Protein AF-A0A7C8ZMT0-F1 (afdb_monomer)

Radius of gyration: 35.1 Å; Cα contacts (8 Å, |Δi|>4): 45; chains: 1; bounding box: 64×67×123 Å

Secondary structure (DSSP, 8-state):
-PPP-HHHHHHHHHHHHHHHT--HHHHHHHHHHHHHHHHHHHHHHHHHHHHTT--------------------------------S-SSTT--HHHHTS-PBPPHHHHHHHHHHHTTTS-HHHHHHHHHHHHHTT--SS-SS-BHHHHHHHHHHHHHHHHHHHHHHHHHHHHHHHHHHHHHTT-----PPP---------

Foldseek 3Di:
DDPDDPVVVVVVVVVVCVVVPDDPVNVVVVVVVVVVVVVVVVVVVVVVVVVVVDDDDDDDDDDDDDDDDDDDDDDDDDDDDDDDDPDPDPDDPPVCVPVFAADDPVVLVVLLCVLCVPPDPVLSVVLCVVCVVVVHDPDDPGRTPVVSVVSSVSSNVSSVVVVVVVVVVVVVVVVVVVVVVPPPPPDDDDDDDPPDDDDD

pLDDT: mean 74.16, std 24.0, range [26.67, 98.12]

Sequence (200 aa):
KEPYNAHQETERKRALSMVLSQTKQQERKDAEVLAEAKRIQESRMLAKGAEEQELPSASDAGTENVDRTALPSDAVSPSTVAPNAAADNATIPASLRMLRVYLRTYALEQMVQAASSSAGLRTIKRIEQTLQDLGVNLKPKVPTKAVCAEHLELRREILTLLNLQKQLQYKEAEGSSLREGSYADPPGTPKHSHHAADQD

Organism: Opuntia streptacantha (NCBI:txid393608)

InterPro domains:
  IPR008468 DNA methyltransferase 1-associated 1 [PF05499] (116-183)
  IPR027109 SWR1-complex protein 4/DNA methyltransferase 1-associated protein 1 [PTHR12855] (2-185)

Solvent-accessible surface area (backbone atoms only — not comparable to full-atom values): 13014 Å² total; per-residue (Å²): 132,85,76,89,53,69,66,61,53,51,51,54,49,50,53,48,50,57,60,72,69,60,45,80,67,53,55,53,51,54,51,49,52,52,50,46,53,49,51,52,50,52,52,52,50,52,54,51,59,56,53,77,74,63,83,89,80,92,80,87,87,79,90,80,90,85,90,82,91,82,87,87,87,82,90,82,86,85,82,87,82,86,81,90,82,90,79,92,70,89,83,67,58,75,72,62,71,70,55,85,46,71,55,56,71,68,60,52,52,53,49,53,48,61,74,41,64,92,51,54,73,71,54,52,54,48,47,52,47,51,35,50,76,72,71,41,67,95,61,66,93,65,42,26,56,65,56,48,50,54,53,51,49,53,54,49,50,47,52,49,50,56,52,47,52,53,50,50,53,52,49,52,54,55,50,51,54,55,58,64,67,74,66,71,71,75,81,76,78,81,79,82,78,80,81,82,77,84,88,133

Structure (mmCIF, N/CA/C/O backbone):
data_AF-A0A7C8ZMT0-F1
#
_entry.id   AF-A0A7C8ZMT0-F1
#
loop_
_atom_site.group_PDB
_atom_site.id
_atom_site.type_symbol
_atom_site.label_atom_id
_atom_site.label_alt_id
_atom_site.label_comp_id
_atom_site.label_asym_id
_atom_site.label_entity_id
_atom_site.label_seq_id
_atom_site.pdbx_PDB_ins_code
_atom_site.Cartn_x
_atom_site.Cartn_y
_atom_site.Cartn_z
_atom_site.occupancy
_atom_site.B_iso_or_equiv
_atom_site.auth_seq_id
_atom_site.auth_comp_id
_atom_site.auth_asym_id
_atom_site.auth_atom_id
_atom_site.pdbx_PDB_model_num
ATOM 1 N N . LYS A 1 1 ? 46.626 -5.067 -45.879 1.00 74.19 1 LYS A N 1
ATOM 2 C CA . LYS A 1 1 ? 45.312 -4.467 -45.544 1.00 74.19 1 LYS A CA 1
ATOM 3 C C . LYS A 1 1 ? 44.365 -5.638 -45.359 1.00 74.19 1 LYS A C 1
ATOM 5 O O . LYS A 1 1 ? 44.190 -6.377 -46.318 1.00 74.19 1 LYS A O 1
ATOM 10 N N . GLU A 1 2 ? 43.907 -5.899 -44.140 1.00 78.81 2 GLU A N 1
ATOM 11 C CA . GLU A 1 2 ? 42.996 -7.022 -43.899 1.00 78.81 2 GLU A CA 1
ATOM 12 C C . GLU A 1 2 ? 41.660 -6.755 -44.610 1.00 78.81 2 GLU A C 1
ATOM 14 O O . GLU A 1 2 ? 41.197 -5.607 -44.616 1.00 78.81 2 GLU A O 1
ATOM 19 N N . PRO A 1 3 ? 41.078 -7.762 -45.282 1.00 83.88 3 PRO A N 1
ATOM 20 C CA . PRO A 1 3 ? 39.786 -7.611 -45.931 1.00 83.88 3 PRO A CA 1
ATOM 21 C C . PRO A 1 3 ? 38.699 -7.362 -44.880 1.00 83.88 3 PRO A C 1
ATOM 23 O O . PRO A 1 3 ? 38.752 -7.888 -43.770 1.00 83.88 3 PRO A O 1
ATOM 26 N N . TYR A 1 4 ? 37.706 -6.550 -45.236 1.00 89.62 4 TYR A N 1
ATOM 27 C CA . TYR A 1 4 ? 36.584 -6.238 -44.355 1.00 89.62 4 TYR A CA 1
ATOM 28 C C . TYR A 1 4 ? 35.849 -7.516 -43.925 1.00 89.62 4 TYR A C 1
ATOM 30 O O . TYR A 1 4 ? 35.351 -8.265 -44.766 1.00 89.62 4 TYR A O 1
ATOM 38 N N . ASN A 1 5 ? 35.756 -7.744 -42.613 1.00 92.69 5 ASN A N 1
ATOM 39 C CA . ASN A 1 5 ? 35.047 -8.881 -42.039 1.00 92.69 5 ASN A CA 1
ATOM 40 C C . ASN A 1 5 ? 33.675 -8.442 -41.501 1.00 92.69 5 ASN A C 1
ATOM 42 O O . ASN A 1 5 ? 33.548 -7.940 -40.382 1.00 92.69 5 ASN A O 1
ATOM 46 N N . ALA A 1 6 ? 32.632 -8.654 -42.305 1.00 92.94 6 ALA A N 1
ATOM 47 C CA . ALA A 1 6 ? 31.257 -8.280 -41.968 1.00 92.94 6 ALA A CA 1
ATOM 48 C C . ALA A 1 6 ? 30.716 -8.993 -40.713 1.00 92.94 6 ALA A C 1
ATOM 50 O O . ALA A 1 6 ? 29.935 -8.412 -39.953 1.00 92.94 6 ALA A O 1
ATOM 51 N N . HIS A 1 7 ? 31.147 -10.236 -40.471 1.00 93.94 7 HIS A N 1
ATOM 52 C CA . HIS A 1 7 ? 30.741 -10.997 -39.291 1.00 93.94 7 HIS A CA 1
ATOM 53 C C . HIS A 1 7 ? 31.328 -10.374 -38.021 1.00 93.94 7 HIS A C 1
ATOM 55 O O . HIS A 1 7 ? 30.606 -10.109 -37.061 1.00 93.94 7 HIS A O 1
ATOM 61 N N . GLN A 1 8 ? 32.628 -10.068 -38.037 1.00 94.44 8 GLN A N 1
ATOM 62 C CA . GLN A 1 8 ? 33.298 -9.405 -36.919 1.00 94.44 8 GLN A CA 1
ATOM 63 C C . GLN A 1 8 ? 32.682 -8.034 -36.623 1.00 94.44 8 GLN A C 1
ATOM 65 O O . GLN A 1 8 ? 32.479 -7.691 -35.461 1.00 94.44 8 GLN A O 1
ATOM 70 N N . GLU A 1 9 ? 32.340 -7.264 -37.656 1.00 95.25 9 GLU A N 1
ATOM 71 C CA . GLU A 1 9 ? 31.729 -5.947 -37.476 1.00 95.25 9 GLU A CA 1
ATOM 72 C C . GLU A 1 9 ? 30.311 -6.034 -36.889 1.00 95.25 9 GLU A C 1
ATOM 74 O O . GLU A 1 9 ? 29.940 -5.217 -36.046 1.00 95.25 9 GLU A O 1
ATOM 79 N N . THR A 1 10 ? 29.534 -7.047 -37.277 1.00 94.75 10 THR A N 1
ATOM 80 C CA . THR A 1 10 ? 28.209 -7.314 -36.694 1.00 94.75 10 THR A CA 1
ATOM 81 C C . THR A 1 10 ? 28.317 -7.679 -35.215 1.00 94.75 10 THR A C 1
ATOM 83 O O . THR A 1 10 ? 27.624 -7.089 -34.385 1.00 94.75 10 THR A O 1
ATOM 86 N N . GLU A 1 11 ? 29.227 -8.587 -34.857 1.00 95.75 11 GLU A N 1
ATOM 87 C CA . GLU A 1 11 ? 29.435 -8.992 -33.462 1.00 95.75 11 GLU A CA 1
ATOM 88 C C . GLU A 1 11 ? 29.982 -7.848 -32.604 1.00 95.75 11 GLU A C 1
ATOM 90 O O . GLU A 1 11 ? 29.511 -7.625 -31.489 1.00 95.75 11 GLU A O 1
ATOM 95 N N . ARG A 1 12 ? 30.902 -7.042 -33.147 1.00 96.12 12 ARG A N 1
ATOM 96 C CA . ARG A 1 12 ? 31.407 -5.836 -32.481 1.00 96.12 12 ARG A CA 1
ATOM 97 C C . ARG A 1 12 ? 30.277 -4.851 -32.185 1.00 96.12 12 ARG A C 1
ATOM 99 O O . ARG A 1 12 ? 30.201 -4.328 -31.075 1.00 96.12 12 ARG A O 1
ATOM 106 N N . LYS A 1 13 ? 29.389 -4.603 -33.156 1.00 96.50 13 LYS A N 1
ATOM 107 C CA . LYS A 1 13 ? 28.218 -3.729 -32.972 1.00 96.50 13 LYS A CA 1
ATOM 108 C C . LYS A 1 13 ? 27.247 -4.293 -31.942 1.00 96.50 13 LYS A C 1
ATOM 110 O O . LYS A 1 13 ? 26.785 -3.542 -31.090 1.00 96.50 13 LYS A O 1
ATOM 115 N N . ARG A 1 14 ? 26.978 -5.601 -31.981 1.00 95.81 14 ARG A N 1
ATOM 116 C CA . ARG A 1 14 ? 26.129 -6.289 -31.000 1.00 95.81 14 ARG A CA 1
ATOM 117 C C . ARG A 1 14 ? 26.685 -6.135 -29.583 1.00 95.81 14 ARG A C 1
ATOM 119 O O . ARG A 1 14 ? 25.960 -5.711 -28.688 1.00 95.81 14 ARG A O 1
ATOM 126 N N . ALA A 1 15 ? 27.973 -6.418 -29.390 1.00 94.69 15 ALA A N 1
ATOM 127 C CA . ALA A 1 15 ? 28.642 -6.301 -28.097 1.00 94.69 15 ALA A CA 1
ATOM 128 C C . ALA A 1 15 ? 28.645 -4.854 -27.585 1.00 94.69 15 ALA A C 1
ATOM 130 O O . ALA A 1 15 ? 28.331 -4.603 -26.424 1.00 94.69 15 ALA A O 1
ATOM 131 N N . LEU A 1 16 ? 28.935 -3.892 -28.464 1.00 94.50 16 LEU A N 1
ATOM 132 C CA . LEU A 1 16 ? 28.911 -2.478 -28.108 1.00 94.50 16 LEU A CA 1
ATOM 133 C C . LEU A 1 16 ? 27.498 -2.016 -27.732 1.00 94.50 16 LEU A C 1
ATOM 135 O O . LEU A 1 16 ? 27.334 -1.322 -26.735 1.00 94.50 16 LEU A O 1
ATOM 139 N N . SER A 1 17 ? 26.478 -2.438 -28.483 1.00 92.00 17 SER A N 1
ATOM 140 C CA . SER A 1 17 ? 25.078 -2.157 -28.157 1.00 92.00 17 SER A CA 1
ATOM 141 C C . SER A 1 17 ? 24.701 -2.724 -26.792 1.00 92.00 17 SER A C 1
ATOM 143 O O . SER A 1 17 ? 24.042 -2.044 -26.012 1.00 92.00 17 SER A O 1
ATOM 145 N N . MET A 1 18 ? 25.142 -3.945 -26.480 1.00 91.75 18 MET A N 1
ATOM 146 C CA . MET A 1 18 ? 24.900 -4.564 -25.181 1.00 91.75 18 MET A CA 1
ATOM 147 C C . MET A 1 18 ? 25.494 -3.718 -24.051 1.00 91.75 18 MET A C 1
ATOM 149 O O . MET A 1 18 ? 24.771 -3.404 -23.115 1.00 91.75 18 MET A O 1
ATOM 153 N N . VAL A 1 19 ? 26.747 -3.268 -24.170 1.00 88.31 19 VAL A N 1
ATOM 154 C CA . VAL A 1 19 ? 27.405 -2.427 -23.150 1.00 88.31 19 VAL A CA 1
ATOM 155 C C . VAL A 1 19 ? 26.751 -1.049 -23.034 1.00 88.31 19 VAL A C 1
ATOM 157 O O . VAL A 1 19 ? 26.469 -0.591 -21.934 1.00 88.31 19 VAL A O 1
ATOM 160 N N . LEU A 1 20 ? 26.467 -0.383 -24.154 1.00 90.56 20 LEU A N 1
ATOM 161 C CA . LEU A 1 20 ? 25.906 0.974 -24.140 1.00 90.56 20 LEU A CA 1
ATOM 162 C C . LEU A 1 20 ? 24.437 1.023 -23.69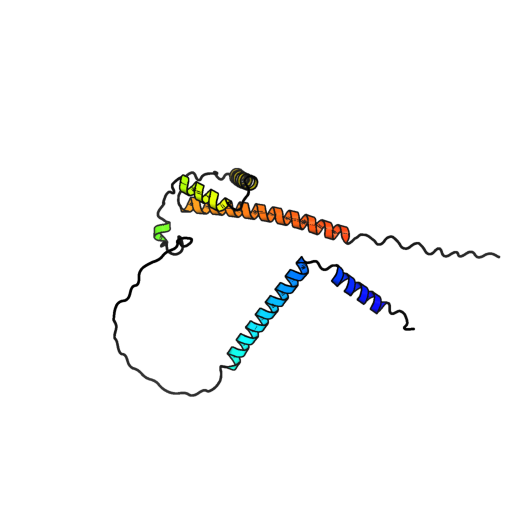8 1.00 90.56 20 LEU A C 1
ATOM 164 O O . LEU A 1 20 ? 23.978 2.064 -23.238 1.00 90.56 20 LEU A O 1
ATOM 168 N N . SER A 1 21 ? 23.701 -0.084 -23.829 1.00 88.81 21 SER A N 1
ATOM 169 C CA . SER A 1 21 ? 22.314 -0.200 -23.356 1.00 88.81 21 SER A CA 1
ATOM 170 C C . SER A 1 21 ? 22.193 -0.511 -21.859 1.00 88.81 21 SER A C 1
ATOM 172 O O . SER A 1 21 ? 21.085 -0.495 -21.317 1.00 88.81 21 SER A O 1
ATOM 174 N N . GLN A 1 22 ? 23.306 -0.790 -21.172 1.00 89.44 22 GLN A N 1
ATOM 175 C CA . GLN A 1 22 ? 23.289 -1.074 -19.740 1.00 89.44 22 GLN A CA 1
ATOM 176 C C . GLN A 1 22 ? 22.904 0.171 -18.936 1.00 89.44 22 GLN A C 1
ATOM 178 O O . GLN A 1 22 ? 23.368 1.285 -19.178 1.00 89.44 22 GLN A O 1
ATOM 183 N N . THR A 1 23 ? 22.042 -0.027 -17.938 1.00 88.00 23 THR A N 1
ATOM 1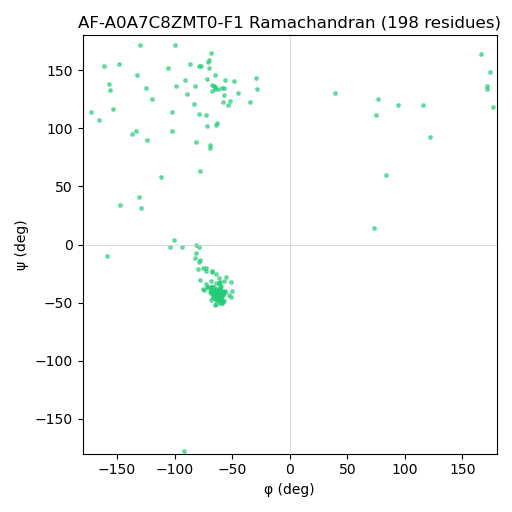84 C CA . THR A 1 23 ? 21.639 1.026 -17.001 1.00 88.00 23 THR A CA 1
ATOM 185 C C . THR A 1 23 ? 22.311 0.811 -15.650 1.00 88.00 23 THR A C 1
ATOM 187 O O . THR A 1 23 ? 22.523 -0.325 -15.228 1.00 88.00 23 THR A O 1
ATOM 190 N N . LYS A 1 24 ? 22.535 1.892 -14.891 1.00 87.38 24 LYS A N 1
ATOM 191 C CA . LYS A 1 24 ? 23.069 1.810 -13.515 1.00 87.38 24 LYS A CA 1
ATOM 192 C C . LYS A 1 24 ? 22.245 0.906 -12.592 1.00 87.38 24 LYS A C 1
ATOM 194 O O . LYS A 1 24 ? 22.758 0.387 -11.606 1.00 87.38 24 LYS A O 1
ATOM 199 N N . GLN A 1 25 ? 20.946 0.758 -12.855 1.00 86.31 25 GLN A N 1
ATOM 200 C CA . GLN A 1 25 ? 20.100 -0.150 -12.084 1.00 86.31 25 GLN A CA 1
ATOM 201 C C . GLN A 1 25 ? 20.348 -1.614 -12.467 1.00 86.31 25 GLN A C 1
ATOM 203 O O . GLN A 1 25 ? 20.336 -2.464 -11.580 1.00 86.31 25 GLN A O 1
ATOM 208 N N . GLN A 1 26 ? 20.572 -1.901 -13.751 1.00 89.75 26 GLN A N 1
ATOM 209 C CA . GLN A 1 26 ? 20.912 -3.240 -14.224 1.00 89.75 26 GLN A CA 1
ATOM 210 C C . GLN A 1 26 ? 22.251 -3.701 -13.639 1.00 89.75 26 GLN A C 1
ATOM 212 O O . GLN A 1 26 ? 22.305 -4.773 -13.053 1.00 89.75 26 GLN A O 1
ATOM 217 N N . GLU A 1 27 ? 23.274 -2.842 -13.657 1.00 89.31 27 GLU A N 1
ATOM 218 C CA . GLU A 1 27 ? 24.587 -3.139 -13.061 1.00 89.31 27 GLU A CA 1
ATOM 219 C C . GLU A 1 27 ? 24.489 -3.521 -11.576 1.00 89.31 27 GLU A C 1
ATOM 221 O O . GLU A 1 27 ? 25.151 -4.451 -11.121 1.00 89.31 27 GLU A O 1
ATOM 226 N N . ARG A 1 28 ? 23.630 -2.838 -10.805 1.00 92.75 28 ARG A N 1
ATOM 227 C CA . ARG A 1 28 ? 23.410 -3.163 -9.384 1.00 92.75 28 ARG A CA 1
ATOM 228 C C . ARG A 1 28 ? 22.766 -4.532 -9.195 1.00 92.75 28 ARG A C 1
ATOM 230 O O . ARG A 1 28 ? 23.160 -5.254 -8.286 1.00 92.75 28 ARG A O 1
ATOM 237 N N . LYS A 1 29 ? 21.786 -4.877 -10.034 1.00 92.88 29 LYS A N 1
ATOM 238 C CA . LYS A 1 29 ? 21.131 -6.191 -9.990 1.00 92.88 29 LYS A CA 1
ATOM 239 C C . LYS A 1 29 ? 22.107 -7.296 -10.375 1.00 92.88 29 LYS A C 1
ATOM 241 O O . LYS A 1 29 ? 22.181 -8.298 -9.678 1.00 92.88 29 LYS A O 1
ATOM 246 N N . ASP A 1 30 ? 22.883 -7.092 -11.435 1.00 92.38 30 ASP A N 1
ATOM 247 C CA . ASP A 1 30 ? 23.877 -8.065 -11.890 1.00 92.38 30 ASP A CA 1
ATOM 248 C C . ASP A 1 30 ? 24.957 -8.283 -10.816 1.00 92.38 30 ASP A C 1
ATOM 250 O O . ASP A 1 30 ? 25.345 -9.418 -10.543 1.00 92.38 30 ASP A O 1
ATOM 254 N N . ALA A 1 31 ? 25.380 -7.216 -10.127 1.00 93.19 31 ALA A N 1
ATOM 255 C CA . ALA A 1 31 ? 26.299 -7.306 -8.994 1.00 93.19 31 ALA A CA 1
ATOM 256 C C . ALA A 1 31 ? 25.707 -8.077 -7.800 1.00 93.19 31 ALA A C 1
ATOM 258 O O . ALA A 1 31 ? 26.411 -8.874 -7.179 1.00 93.19 31 ALA A O 1
ATOM 259 N N . GLU A 1 32 ? 24.425 -7.877 -7.485 1.00 94.25 32 GLU A N 1
ATOM 260 C CA . GLU A 1 32 ? 23.730 -8.624 -6.430 1.00 94.25 32 GLU A CA 1
ATOM 261 C C . GLU A 1 32 ? 23.612 -10.114 -6.778 1.00 94.25 32 GLU A C 1
ATOM 263 O O . GLU A 1 32 ? 23.904 -10.966 -5.941 1.00 94.25 32 GLU A O 1
ATOM 268 N N . VAL A 1 33 ? 23.275 -10.438 -8.030 1.00 96.38 33 VAL A N 1
ATOM 269 C CA . VAL A 1 33 ? 23.212 -11.821 -8.526 1.00 96.38 33 VAL A CA 1
ATOM 270 C C . VAL A 1 33 ? 24.580 -12.499 -8.446 1.00 96.38 33 VAL A C 1
ATOM 272 O O . VAL A 1 33 ? 24.673 -13.639 -7.993 1.00 96.38 33 VAL A O 1
ATOM 275 N N . LEU A 1 34 ? 25.653 -11.806 -8.837 1.00 95.12 34 LEU A N 1
ATOM 276 C CA . LEU A 1 34 ? 27.019 -12.324 -8.716 1.00 95.12 34 LEU A CA 1
ATOM 277 C C . LEU A 1 34 ? 27.425 -12.536 -7.252 1.00 95.12 34 LEU A C 1
ATOM 279 O O . LEU A 1 34 ? 28.035 -13.556 -6.926 1.00 95.12 34 LEU A O 1
ATOM 283 N N . ALA A 1 35 ? 27.069 -11.608 -6.361 1.00 95.38 35 ALA A N 1
ATOM 284 C CA . ALA A 1 35 ? 27.319 -11.752 -4.931 1.00 95.38 35 ALA A CA 1
ATOM 285 C C . ALA A 1 35 ? 26.553 -12.947 -4.342 1.00 95.38 35 ALA A C 1
ATOM 287 O O . ALA A 1 35 ? 27.121 -13.716 -3.568 1.00 95.38 35 ALA A O 1
ATOM 288 N N . GLU A 1 36 ? 25.299 -13.152 -4.745 1.00 94.38 36 GLU A N 1
ATOM 289 C CA . GLU A 1 36 ? 24.495 -14.293 -4.310 1.00 94.38 36 GLU A CA 1
ATOM 290 C C . GLU A 1 36 ? 25.044 -15.617 -4.840 1.00 94.38 36 GLU A C 1
ATOM 292 O O . GLU A 1 36 ? 25.196 -16.572 -4.080 1.00 94.38 36 GLU A O 1
ATOM 297 N N . ALA A 1 37 ? 25.435 -15.670 -6.114 1.00 95.25 37 ALA A N 1
ATOM 298 C CA . ALA A 1 37 ? 26.089 -16.841 -6.687 1.00 95.25 37 ALA A CA 1
ATOM 299 C C . ALA A 1 37 ? 27.371 -17.197 -5.918 1.00 95.25 37 ALA A C 1
ATOM 301 O O . ALA A 1 37 ? 27.605 -18.372 -5.624 1.00 95.25 37 ALA A O 1
ATOM 302 N N . LYS A 1 38 ? 28.157 -16.188 -5.516 1.00 94.50 38 LYS A N 1
ATOM 303 C CA . LYS A 1 38 ? 29.332 -16.378 -4.660 1.00 94.50 38 LYS A CA 1
ATOM 304 C C . LYS A 1 38 ? 28.950 -16.940 -3.289 1.00 94.50 38 LYS A C 1
ATOM 306 O O . LYS A 1 38 ? 29.554 -17.920 -2.866 1.00 94.50 38 LYS A O 1
ATOM 311 N N . ARG A 1 39 ? 27.923 -16.391 -2.627 1.00 94.69 39 ARG A N 1
ATOM 312 C CA . ARG A 1 39 ? 27.423 -16.910 -1.337 1.00 94.69 39 ARG A CA 1
ATOM 313 C C . ARG A 1 39 ? 26.975 -18.367 -1.438 1.00 94.69 39 ARG A C 1
ATOM 315 O O . ARG A 1 39 ? 27.313 -19.176 -0.574 1.00 94.69 39 ARG A O 1
ATOM 322 N N . ILE A 1 40 ? 26.248 -18.720 -2.498 1.00 93.81 40 ILE A N 1
ATOM 323 C CA . ILE A 1 40 ? 25.816 -20.098 -2.762 1.00 93.81 40 ILE A CA 1
ATOM 324 C C . ILE A 1 40 ? 27.029 -21.002 -2.983 1.00 93.81 40 ILE A C 1
ATOM 326 O O . ILE A 1 40 ? 27.078 -22.101 -2.434 1.00 93.81 40 ILE A O 1
ATOM 330 N N . GLN A 1 41 ? 28.014 -20.562 -3.768 1.00 91.94 41 GLN A N 1
ATOM 331 C CA . GLN A 1 41 ? 29.230 -21.334 -4.005 1.00 91.94 41 GLN A CA 1
ATOM 332 C C . GLN A 1 41 ? 30.026 -21.547 -2.711 1.00 91.94 41 GLN A C 1
ATOM 334 O O . GLN A 1 41 ? 30.416 -22.677 -2.435 1.00 91.94 41 GLN A O 1
ATOM 339 N N . GLU A 1 42 ? 30.213 -20.510 -1.894 1.00 89.94 42 GLU A N 1
ATOM 340 C CA . GLU A 1 42 ? 30.875 -20.602 -0.585 1.00 89.94 42 GLU A CA 1
ATOM 341 C C . GLU A 1 42 ? 30.125 -21.551 0.357 1.00 89.94 42 GLU A C 1
ATOM 343 O O . GLU A 1 42 ? 30.737 -22.431 0.957 1.00 89.94 42 GLU A O 1
ATOM 348 N N . SER A 1 43 ? 28.794 -21.459 0.414 1.00 87.44 43 SER A N 1
ATOM 349 C CA . SER A 1 43 ? 27.958 -22.361 1.219 1.00 87.44 43 SER A CA 1
ATOM 350 C C . SER A 1 43 ? 28.067 -23.812 0.751 1.00 87.44 43 SER A C 1
ATOM 352 O O . SER A 1 43 ? 28.149 -24.726 1.564 1.00 87.44 43 SER A O 1
ATOM 354 N N . ARG A 1 44 ? 28.111 -24.042 -0.567 1.00 87.38 44 ARG A N 1
ATOM 355 C CA . ARG A 1 44 ? 28.307 -25.380 -1.146 1.00 87.38 44 ARG A CA 1
ATOM 356 C C . ARG A 1 44 ? 29.708 -25.926 -0.879 1.00 87.38 44 ARG A C 1
ATOM 358 O O . ARG A 1 44 ? 29.839 -27.124 -0.664 1.00 87.38 44 ARG A O 1
ATOM 365 N N . MET A 1 45 ? 30.735 -25.077 -0.891 1.00 79.44 45 MET A N 1
ATOM 366 C CA . MET A 1 45 ? 32.103 -25.463 -0.535 1.00 79.44 45 MET A CA 1
ATOM 367 C C . MET A 1 45 ? 32.225 -25.788 0.957 1.00 79.44 45 MET A C 1
ATOM 369 O O . MET A 1 45 ? 32.873 -26.766 1.298 1.00 79.44 45 MET A O 1
ATOM 373 N N . LEU A 1 46 ? 31.562 -25.030 1.834 1.00 79.06 46 LEU A N 1
ATOM 374 C CA . LEU A 1 46 ? 31.477 -25.322 3.270 1.00 79.06 46 LEU A CA 1
ATOM 375 C C . LEU A 1 46 ? 30.709 -26.621 3.548 1.00 79.06 46 LEU A C 1
ATOM 377 O O . LEU A 1 46 ? 31.155 -27.423 4.357 1.00 79.06 46 LEU A O 1
ATOM 381 N N . ALA A 1 47 ? 29.600 -26.867 2.845 1.00 72.88 47 ALA A N 1
ATOM 382 C CA . ALA A 1 47 ? 28.837 -28.110 2.971 1.00 72.88 47 ALA A CA 1
ATOM 383 C C . ALA A 1 47 ? 29.619 -29.332 2.454 1.00 72.88 47 ALA A C 1
ATOM 385 O O . ALA A 1 47 ? 29.603 -30.378 3.090 1.00 72.88 47 ALA A O 1
ATOM 386 N N . LYS A 1 48 ? 30.357 -29.196 1.343 1.00 66.31 48 LYS A N 1
ATOM 387 C CA . LYS A 1 48 ? 31.245 -30.260 0.842 1.00 66.31 48 LYS A CA 1
ATOM 388 C C . LYS A 1 48 ? 32.483 -30.467 1.717 1.00 66.31 48 LYS A C 1
ATOM 390 O O . LYS A 1 48 ? 32.892 -31.601 1.910 1.00 66.31 48 LYS A O 1
ATOM 395 N N . GLY A 1 49 ? 33.044 -29.395 2.277 1.00 57.06 49 GLY A N 1
ATOM 396 C CA . GLY A 1 49 ? 34.136 -29.475 3.250 1.00 57.06 49 GLY A CA 1
ATOM 397 C C . GLY A 1 49 ? 33.708 -30.095 4.584 1.00 57.06 49 GLY A C 1
ATOM 398 O O . GLY A 1 49 ? 34.545 -30.656 5.280 1.00 57.06 49 GLY A O 1
ATOM 399 N N . ALA A 1 50 ? 32.415 -30.040 4.921 1.00 54.88 50 ALA A N 1
ATOM 400 C CA . ALA A 1 50 ? 31.843 -30.758 6.056 1.00 54.88 50 ALA A CA 1
ATOM 401 C C . ALA A 1 50 ? 31.613 -32.256 5.761 1.00 54.88 50 ALA A C 1
ATOM 403 O O . ALA A 1 50 ? 31.743 -33.063 6.674 1.00 54.88 50 ALA A O 1
ATOM 404 N N . GLU A 1 51 ? 31.342 -32.649 4.508 1.00 50.09 51 GLU A N 1
ATOM 405 C CA . GLU A 1 51 ? 31.232 -34.069 4.116 1.00 50.09 51 GLU A CA 1
ATOM 406 C C . GLU A 1 51 ? 32.587 -34.771 3.900 1.00 50.09 51 GLU A C 1
ATOM 408 O O . GLU A 1 51 ? 32.659 -35.987 4.028 1.00 50.09 51 GLU A O 1
ATOM 413 N N . GLU A 1 52 ? 33.688 -34.053 3.643 1.00 43.62 52 GLU A N 1
ATOM 414 C CA . GLU A 1 52 ? 35.035 -34.664 3.613 1.00 43.62 52 GLU A CA 1
ATOM 415 C C . GLU A 1 52 ? 35.637 -34.913 5.014 1.00 43.62 52 GLU A C 1
ATOM 417 O O . GLU A 1 52 ? 36.723 -35.486 5.116 1.00 43.62 52 GLU A O 1
ATOM 422 N N . GLN A 1 53 ? 34.940 -34.540 6.100 1.00 44.16 53 GLN A N 1
ATOM 423 C CA . GLN A 1 53 ? 35.377 -34.796 7.482 1.00 44.16 53 GLN A CA 1
ATOM 424 C C . GLN A 1 53 ? 34.630 -35.956 8.187 1.00 44.16 53 GLN A C 1
ATOM 426 O O . GLN A 1 53 ? 35.008 -36.337 9.294 1.00 44.16 53 GLN A O 1
ATOM 431 N N . GLU A 1 54 ? 33.644 -36.593 7.547 1.00 39.62 54 GLU A N 1
ATOM 432 C CA . GLU A 1 54 ? 32.957 -37.801 8.046 1.00 39.62 54 GLU A CA 1
ATOM 433 C C . GLU A 1 54 ? 32.773 -38.787 6.880 1.00 39.62 54 GLU A C 1
ATOM 435 O O . GLU A 1 54 ? 31.863 -38.642 6.076 1.00 39.62 54 GLU A O 1
ATOM 440 N N . LEU A 1 55 ? 33.640 -39.775 6.634 1.00 41.16 55 LEU A N 1
ATOM 441 C CA . LEU A 1 55 ? 33.831 -41.060 7.343 1.00 41.16 55 LEU A CA 1
ATOM 442 C C . LEU A 1 55 ? 34.719 -41.946 6.410 1.00 41.16 55 LEU A C 1
ATOM 444 O O . LEU A 1 55 ? 34.757 -41.629 5.218 1.00 41.16 55 LEU A O 1
ATOM 448 N N . PRO A 1 56 ? 35.383 -43.065 6.826 1.00 37.31 56 PRO A N 1
ATOM 449 C CA . PRO A 1 56 ? 34.866 -44.048 7.790 1.00 37.31 56 PRO A CA 1
ATOM 450 C C . PRO A 1 56 ? 35.899 -44.775 8.692 1.00 37.31 56 PRO A C 1
ATOM 452 O O . PRO A 1 56 ? 37.036 -45.055 8.315 1.00 37.31 56 PRO A O 1
ATOM 455 N N . SER A 1 57 ? 35.456 -45.256 9.854 1.00 26.67 57 SER A N 1
ATOM 456 C CA . SER A 1 57 ? 35.934 -46.549 10.368 1.00 26.67 57 SER A CA 1
ATOM 457 C C . SER A 1 57 ? 34.906 -47.184 11.286 1.00 26.67 57 SER A C 1
ATOM 459 O O . SER A 1 57 ? 34.563 -46.659 12.340 1.00 26.67 57 SER A O 1
ATOM 461 N N . ALA A 1 58 ? 34.421 -48.337 10.837 1.00 33.84 58 ALA A N 1
ATOM 462 C CA . ALA A 1 58 ? 33.661 -49.275 11.630 1.00 33.84 58 ALA A CA 1
ATOM 463 C C . ALA A 1 58 ? 34.545 -49.847 12.744 1.00 33.84 58 ALA A C 1
ATOM 465 O O . ALA A 1 58 ? 35.659 -50.300 12.479 1.00 33.84 58 ALA A O 1
ATOM 466 N N . SER A 1 59 ? 34.025 -49.903 13.965 1.00 31.92 59 SER A N 1
ATOM 467 C CA . SER A 1 59 ? 34.281 -51.015 14.876 1.00 31.92 59 SER A CA 1
ATOM 468 C C . SER A 1 59 ? 33.162 -51.118 15.901 1.00 31.92 59 SER A C 1
ATOM 470 O O . SER A 1 59 ? 32.687 -50.133 16.458 1.00 31.92 59 SER A O 1
ATOM 472 N N . ASP A 1 60 ? 32.740 -52.363 16.027 1.00 29.92 60 ASP A N 1
ATOM 473 C CA . ASP A 1 60 ? 31.736 -52.962 16.886 1.00 29.92 60 ASP A CA 1
ATOM 474 C C . ASP A 1 60 ? 32.138 -52.952 18.376 1.00 29.92 60 ASP A C 1
ATOM 476 O O . ASP A 1 60 ? 33.318 -52.812 18.704 1.00 29.92 60 ASP A O 1
ATOM 480 N N . ALA A 1 61 ? 31.127 -53.201 19.217 1.00 30.83 61 ALA A N 1
ATOM 481 C CA . ALA A 1 61 ? 31.142 -53.744 20.579 1.00 30.83 61 ALA A CA 1
ATOM 482 C C . ALA A 1 61 ? 30.649 -52.821 21.712 1.00 30.83 61 ALA A C 1
ATOM 484 O O . ALA A 1 61 ? 31.276 -51.825 22.064 1.00 30.83 61 ALA A O 1
ATOM 485 N N . GLY A 1 62 ? 29.592 -53.292 22.392 1.00 29.36 62 GLY A N 1
ATOM 486 C CA . GLY A 1 62 ? 29.536 -53.266 23.859 1.00 29.36 62 GLY A CA 1
ATOM 487 C C . GLY A 1 62 ? 28.376 -52.515 24.518 1.00 29.36 62 GLY A C 1
ATOM 488 O O . GLY A 1 62 ? 28.495 -51.341 24.845 1.00 29.36 62 GLY A O 1
ATOM 489 N N . THR A 1 63 ? 27.298 -53.252 24.804 1.00 31.02 63 THR A N 1
ATOM 490 C CA . THR A 1 63 ? 26.450 -53.201 26.024 1.00 31.02 63 THR A CA 1
ATOM 491 C C . THR A 1 63 ? 27.276 -52.759 27.260 1.00 31.02 63 THR A C 1
ATOM 493 O O . THR A 1 63 ? 28.436 -53.132 27.346 1.00 31.02 63 THR A O 1
ATOM 496 N N . GLU A 1 64 ? 26.839 -51.980 28.260 1.00 31.50 64 GLU A N 1
ATOM 497 C CA . GLU A 1 64 ? 25.677 -52.127 29.148 1.00 31.50 64 GLU A CA 1
ATOM 498 C C . GLU A 1 64 ? 25.671 -51.036 30.262 1.00 31.50 64 GLU A C 1
ATOM 500 O O . GLU A 1 64 ? 26.724 -50.608 30.716 1.00 31.50 64 GLU A O 1
ATOM 505 N N . ASN A 1 65 ? 24.464 -50.629 30.693 1.00 30.53 65 ASN A N 1
ATOM 506 C CA . ASN A 1 65 ? 23.992 -50.229 32.041 1.00 30.53 65 ASN A CA 1
ATOM 507 C C . ASN A 1 65 ? 24.862 -49.391 33.024 1.00 30.53 65 ASN A C 1
ATOM 509 O O . ASN A 1 65 ? 25.926 -49.815 33.451 1.00 30.53 65 ASN A O 1
ATOM 513 N N . VAL A 1 66 ? 24.285 -48.309 33.583 1.00 33.59 66 VAL A N 1
ATOM 514 C CA . VAL A 1 66 ? 23.784 -48.213 34.987 1.00 33.59 66 VAL A CA 1
ATOM 515 C C . VAL A 1 66 ? 23.388 -46.762 35.351 1.00 33.59 66 VAL A C 1
ATOM 517 O O . VAL A 1 66 ? 24.105 -45.797 35.108 1.00 33.59 66 VAL A O 1
ATOM 520 N N . ASP A 1 67 ? 22.208 -46.678 35.965 1.00 33.78 67 ASP A N 1
ATOM 521 C CA . ASP A 1 67 ? 21.530 -45.584 36.673 1.00 33.78 67 ASP A CA 1
ATOM 522 C C . ASP A 1 67 ? 22.373 -44.831 37.729 1.00 33.78 67 ASP A C 1
ATOM 524 O O . ASP A 1 67 ? 23.051 -45.477 38.527 1.00 33.78 67 ASP A O 1
ATOM 528 N N . ARG A 1 68 ? 22.242 -43.488 37.822 1.00 35.16 68 ARG A N 1
ATOM 529 C CA . ARG A 1 68 ? 22.286 -42.765 39.117 1.00 35.16 68 ARG A CA 1
ATOM 530 C C . ARG A 1 68 ? 21.776 -41.311 39.066 1.00 35.16 68 ARG A C 1
ATOM 532 O O . ARG A 1 68 ? 22.455 -40.387 38.634 1.00 35.16 68 ARG A O 1
ATOM 539 N N . THR A 1 69 ? 20.587 -41.142 39.634 1.00 33.25 69 THR A N 1
ATOM 540 C CA . THR A 1 69 ? 19.979 -39.958 40.281 1.00 33.25 69 THR A CA 1
ATOM 541 C C . THR A 1 69 ? 20.942 -38.939 40.935 1.00 33.25 69 THR A C 1
ATOM 543 O O . THR A 1 69 ? 21.762 -39.347 41.756 1.00 33.25 69 THR A O 1
ATOM 546 N N . ALA A 1 70 ? 20.735 -37.626 40.690 1.00 29.95 70 ALA A N 1
ATOM 547 C CA . ALA A 1 70 ? 20.683 -36.535 41.699 1.00 29.95 70 ALA A CA 1
ATOM 548 C C . ALA A 1 70 ? 20.505 -35.120 41.071 1.00 29.95 70 ALA A C 1
ATOM 550 O O . ALA A 1 70 ? 21.374 -34.634 40.354 1.00 29.95 70 ALA A O 1
ATOM 551 N N . LEU A 1 71 ? 19.401 -34.433 41.398 1.00 37.19 71 LEU A N 1
ATOM 552 C CA . LEU A 1 71 ? 19.295 -32.955 41.497 1.00 37.19 71 LEU A CA 1
ATOM 553 C C . LEU A 1 71 ? 19.605 -32.550 42.966 1.00 37.19 71 LEU A C 1
ATOM 555 O O . LEU A 1 71 ? 19.753 -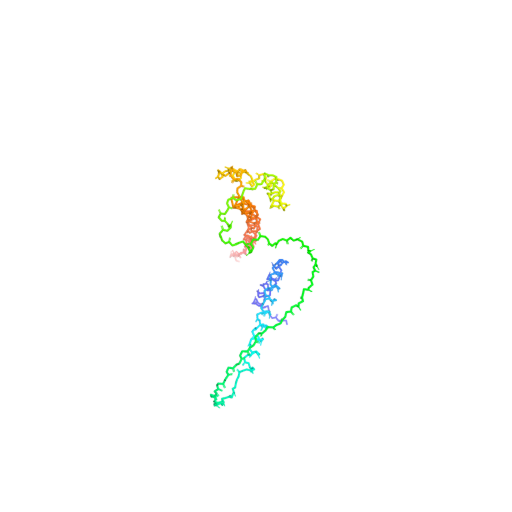33.473 43.774 1.00 37.19 71 LEU A O 1
ATOM 559 N N . PRO A 1 72 ? 19.556 -31.273 43.428 1.00 44.44 72 PRO A N 1
ATOM 560 C CA . PRO A 1 72 ? 19.533 -29.941 42.782 1.00 44.44 72 PRO A CA 1
ATOM 561 C C . PRO A 1 72 ? 20.596 -28.974 43.388 1.00 44.44 72 PRO A C 1
ATOM 563 O O . PRO A 1 72 ? 21.159 -29.258 44.440 1.00 44.44 72 PRO A O 1
ATOM 566 N N . SER A 1 73 ? 20.826 -27.784 42.813 1.00 30.44 73 SER A N 1
ATOM 567 C CA . SER A 1 73 ? 21.188 -26.609 43.633 1.00 30.44 73 SER A CA 1
ATOM 568 C C . SER A 1 73 ? 20.980 -25.283 42.903 1.00 30.44 73 SER A C 1
ATOM 570 O O . SER A 1 73 ? 20.983 -25.212 41.678 1.00 30.44 73 SER A O 1
ATOM 572 N N . ASP A 1 74 ? 20.752 -24.270 43.723 1.00 33.50 74 ASP A N 1
ATOM 573 C CA . ASP A 1 74 ? 20.025 -23.028 43.493 1.00 33.50 74 ASP A CA 1
ATOM 574 C C . ASP A 1 74 ? 20.953 -21.830 43.189 1.00 33.50 74 ASP A C 1
ATOM 576 O O . ASP A 1 74 ? 22.161 -21.887 43.413 1.00 33.50 74 ASP A O 1
ATOM 580 N N . ALA A 1 75 ? 20.318 -20.720 42.803 1.00 34.53 75 ALA A N 1
ATOM 581 C CA . ALA A 1 75 ? 20.785 -19.331 42.867 1.00 34.53 75 ALA A CA 1
ATOM 582 C C . ALA A 1 75 ? 21.846 -18.824 41.865 1.00 34.53 75 ALA A C 1
ATOM 584 O O . ALA A 1 75 ? 23.041 -19.059 42.009 1.00 34.53 75 ALA A O 1
ATOM 585 N N . VAL A 1 76 ? 21.410 -17.920 40.973 1.00 34.09 76 VAL A N 1
ATOM 586 C CA . VAL A 1 76 ? 21.857 -16.508 40.983 1.00 34.09 76 VAL A CA 1
ATOM 587 C C . VAL A 1 76 ? 21.059 -15.665 39.974 1.00 34.09 76 VAL A C 1
ATOM 589 O O . VAL A 1 76 ? 21.169 -15.824 38.761 1.00 34.09 76 VAL A O 1
ATOM 592 N N . SER A 1 77 ? 20.267 -14.724 40.493 1.00 43.44 77 SER A N 1
ATOM 593 C CA . SER A 1 77 ? 19.772 -13.560 39.745 1.00 43.44 77 SER A CA 1
ATOM 594 C C . SER A 1 77 ? 20.918 -12.583 39.464 1.00 43.44 77 SER A C 1
ATOM 596 O O . SER A 1 77 ? 21.789 -12.402 40.316 1.00 43.44 77 SER A O 1
ATOM 598 N N . PRO A 1 78 ? 20.833 -11.806 38.375 1.00 42.34 78 PRO A N 1
ATOM 599 C CA . PRO A 1 78 ? 20.899 -10.363 38.574 1.00 42.34 78 PRO A CA 1
ATOM 600 C C . PRO A 1 78 ? 19.800 -9.611 37.816 1.00 42.34 78 PRO A C 1
ATOM 602 O O . PRO A 1 78 ? 19.355 -9.982 36.733 1.00 42.34 78 PRO A O 1
ATOM 605 N N . SER A 1 79 ? 19.356 -8.534 38.454 1.00 40.38 79 SER A N 1
ATOM 606 C CA . SER A 1 79 ? 18.300 -7.630 38.015 1.00 40.38 79 SER A CA 1
ATOM 607 C C . SER A 1 79 ? 18.832 -6.522 37.100 1.00 40.38 79 SER A C 1
ATOM 609 O O . SER A 1 79 ? 19.937 -6.024 37.314 1.00 40.38 79 SER A O 1
ATOM 611 N N . THR A 1 80 ? 17.912 -5.998 36.271 1.00 42.22 80 THR A N 1
ATOM 612 C CA . THR A 1 80 ? 17.874 -4.653 35.633 1.00 42.22 80 THR A CA 1
ATOM 613 C C . THR A 1 80 ? 18.828 -4.482 34.437 1.00 42.22 80 THR A C 1
ATOM 615 O O . THR A 1 80 ? 20.011 -4.748 34.554 1.00 42.22 80 THR A O 1
ATOM 618 N N . VAL A 1 81 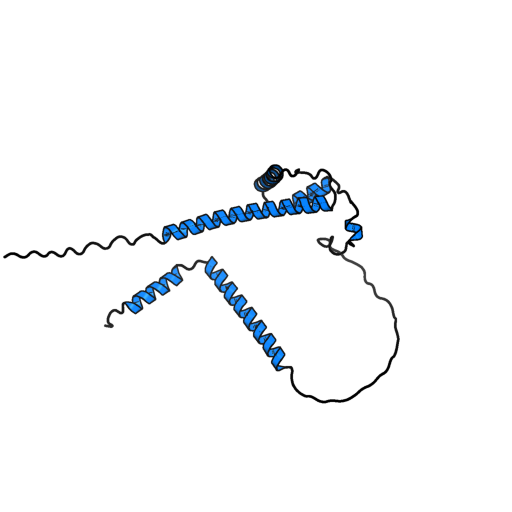? 18.412 -4.073 33.228 1.00 37.62 81 VAL A N 1
ATOM 619 C CA . VAL A 1 81 ? 17.653 -2.865 32.845 1.00 37.62 81 VAL A CA 1
ATOM 620 C C . VAL A 1 81 ? 16.936 -3.098 31.495 1.00 37.62 81 VAL A C 1
ATOM 622 O O . VAL A 1 81 ? 17.523 -3.655 30.571 1.00 37.62 81 VAL A O 1
ATOM 625 N N . ALA A 1 82 ? 15.682 -2.653 31.363 1.00 44.47 82 ALA A N 1
ATOM 626 C CA . ALA A 1 82 ? 14.943 -2.631 30.094 1.00 44.47 82 ALA A CA 1
ATOM 627 C C . ALA A 1 82 ? 15.384 -1.466 29.184 1.00 44.47 82 ALA A C 1
ATOM 629 O O . ALA A 1 82 ? 15.717 -0.387 29.677 1.00 44.47 82 ALA A O 1
ATOM 630 N N . PRO A 1 83 ? 15.231 -1.621 27.860 1.00 43.78 83 PRO A N 1
ATOM 631 C CA . PRO A 1 83 ? 14.403 -0.659 27.144 1.00 43.78 83 PRO A CA 1
ATOM 632 C C . PRO A 1 83 ? 13.283 -1.352 26.358 1.00 43.78 83 PRO A C 1
ATOM 634 O O . PRO A 1 83 ? 13.474 -2.350 25.667 1.00 43.78 83 PRO A O 1
ATOM 637 N N . ASN A 1 84 ? 12.088 -0.783 26.484 1.00 47.53 84 ASN A N 1
ATOM 638 C CA . ASN A 1 84 ? 10.884 -1.161 25.761 1.00 47.53 84 ASN A CA 1
ATOM 639 C C . ASN A 1 84 ? 11.013 -0.844 24.264 1.00 47.53 84 ASN A C 1
ATOM 641 O O . ASN A 1 84 ? 11.297 0.298 23.912 1.00 47.53 84 ASN A O 1
ATOM 645 N N . ALA A 1 85 ? 10.667 -1.804 23.406 1.00 48.28 85 ALA A N 1
ATOM 646 C CA . ALA A 1 85 ? 9.591 -1.694 22.412 1.00 48.28 85 ALA A CA 1
ATOM 647 C C . ALA A 1 85 ? 9.626 -2.909 21.468 1.00 48.28 85 ALA A C 1
ATOM 649 O O . ALA A 1 85 ? 10.684 -3.275 20.974 1.00 48.28 85 ALA A O 1
ATOM 650 N N . ALA A 1 86 ? 8.442 -3.461 21.180 1.00 50.31 86 ALA A N 1
ATOM 651 C CA . ALA A 1 86 ? 8.166 -4.587 20.276 1.00 50.31 86 ALA A CA 1
ATOM 652 C C . ALA A 1 86 ? 8.344 -6.005 20.857 1.00 50.31 86 ALA A C 1
ATOM 654 O O . ALA A 1 86 ? 9.081 -6.821 20.316 1.00 50.31 86 ALA A O 1
ATOM 655 N N . ALA A 1 87 ? 7.594 -6.342 21.913 1.00 50.53 87 ALA A N 1
ATOM 656 C CA . ALA A 1 87 ? 7.447 -7.741 22.332 1.00 50.53 87 ALA A CA 1
ATOM 657 C C . ALA A 1 87 ? 6.077 -8.084 22.947 1.00 50.53 87 ALA A C 1
ATOM 659 O O . ALA A 1 87 ? 5.999 -8.955 23.799 1.00 50.53 87 ALA A O 1
ATOM 660 N N . ASP A 1 88 ? 4.973 -7.476 22.507 1.00 50.56 88 ASP A N 1
ATOM 661 C CA . ASP A 1 88 ? 3.663 -7.740 23.129 1.00 50.56 88 ASP A CA 1
ATOM 662 C C . ASP A 1 88 ? 2.707 -8.498 22.204 1.00 50.56 88 ASP A C 1
ATOM 664 O O . ASP A 1 88 ? 1.626 -8.007 21.898 1.00 50.56 88 ASP A O 1
ATOM 668 N N . ASN A 1 89 ? 3.087 -9.693 21.738 1.00 57.25 89 ASN A N 1
ATOM 669 C CA . ASN A 1 89 ? 2.113 -10.682 21.230 1.00 57.25 89 ASN A CA 1
ATOM 670 C C . ASN A 1 89 ? 2.613 -12.141 21.222 1.00 57.25 89 ASN A C 1
ATOM 672 O O . ASN A 1 89 ? 1.799 -13.047 21.036 1.00 57.25 89 ASN A O 1
ATOM 676 N N . ALA A 1 90 ? 3.904 -12.403 21.460 1.00 51.75 90 ALA A N 1
ATOM 677 C CA . ALA A 1 90 ? 4.451 -13.763 21.399 1.00 51.75 90 ALA A CA 1
ATOM 678 C C . ALA A 1 90 ? 4.033 -14.668 22.581 1.00 51.75 90 ALA A C 1
ATOM 680 O O . ALA A 1 90 ? 4.028 -15.886 22.432 1.00 51.75 90 ALA A O 1
ATOM 681 N N . THR A 1 91 ? 3.592 -14.102 23.713 1.00 57.06 91 THR A N 1
ATOM 682 C CA . THR A 1 91 ? 3.349 -14.867 24.957 1.00 57.06 91 THR A CA 1
ATOM 683 C C . THR A 1 91 ? 1.983 -14.570 25.584 1.00 57.06 91 THR A C 1
ATOM 685 O O . THR A 1 91 ? 1.859 -14.425 26.796 1.00 57.06 91 THR A O 1
ATOM 688 N N . ILE A 1 92 ? 0.922 -14.444 24.780 1.00 58.50 92 ILE A N 1
ATOM 689 C CA . ILE A 1 92 ? -0.447 -14.457 25.326 1.00 58.50 92 ILE A CA 1
ATOM 690 C C . ILE A 1 92 ? -1.061 -15.835 25.055 1.00 58.50 92 ILE A C 1
ATOM 692 O O . ILE A 1 92 ? -1.274 -16.160 23.878 1.00 58.50 92 ILE A O 1
ATOM 696 N N . PRO A 1 93 ? -1.350 -16.644 26.099 1.00 64.25 93 PRO A N 1
ATOM 697 C CA . PRO A 1 93 ? -1.973 -17.952 25.935 1.00 64.25 93 PRO A CA 1
ATOM 698 C C . PRO A 1 93 ? -3.292 -17.803 25.172 1.00 64.25 93 PRO A C 1
ATOM 700 O O . PRO A 1 93 ? -4.032 -16.843 25.388 1.00 64.25 93 PRO A O 1
ATOM 703 N N . ALA A 1 94 ? -3.598 -18.750 24.280 1.00 62.34 94 ALA A N 1
ATOM 704 C CA . ALA A 1 94 ? -4.771 -18.692 23.398 1.00 62.34 94 ALA A CA 1
ATOM 705 C C . ALA A 1 94 ? -6.088 -18.409 24.154 1.00 62.34 94 ALA A C 1
ATOM 707 O O . ALA A 1 94 ? -6.942 -17.684 23.650 1.00 62.34 94 ALA A O 1
ATOM 708 N N . SER A 1 95 ? -6.199 -18.885 25.401 1.00 63.22 95 SER A N 1
ATOM 709 C CA . SER A 1 95 ? -7.311 -18.599 26.319 1.00 63.22 95 SER A CA 1
ATOM 710 C C . SER A 1 95 ? -7.514 -17.099 26.599 1.00 63.22 95 SER A C 1
ATOM 712 O O . SER A 1 95 ? -8.636 -16.602 26.539 1.00 63.22 95 SER A O 1
ATOM 714 N N . LEU A 1 96 ? -6.438 -16.332 26.803 1.00 59.00 96 LEU A N 1
ATOM 715 C CA . LEU A 1 96 ? -6.525 -14.887 27.050 1.00 59.00 96 LEU A CA 1
ATOM 716 C C . LEU A 1 96 ? -6.835 -14.079 25.781 1.00 59.00 96 LEU A C 1
ATOM 718 O O . LEU A 1 96 ? -7.350 -12.968 25.888 1.00 59.00 96 LEU A O 1
ATOM 722 N N . ARG A 1 97 ? -6.602 -14.629 24.580 1.00 61.59 97 ARG A N 1
ATOM 723 C CA . ARG A 1 97 ? -7.044 -14.003 23.317 1.00 61.59 97 ARG A CA 1
ATOM 724 C C . ARG A 1 97 ? -8.571 -14.000 23.173 1.00 61.59 97 ARG A C 1
ATOM 726 O O . ARG A 1 97 ? -9.105 -13.153 22.465 1.00 61.59 97 ARG A O 1
ATOM 733 N N . MET A 1 98 ? -9.272 -14.904 23.866 1.00 60.28 98 MET A N 1
ATOM 734 C CA . MET A 1 98 ? -10.740 -14.924 23.921 1.00 60.28 98 MET A CA 1
ATOM 735 C C . MET A 1 98 ? -11.317 -13.872 24.877 1.00 60.28 98 MET A C 1
ATOM 737 O O . MET A 1 98 ? -12.516 -13.584 24.828 1.00 60.28 98 MET A O 1
ATOM 741 N N . LEU A 1 99 ? -10.488 -13.269 25.736 1.00 66.19 99 LEU A N 1
ATOM 742 C CA . LEU A 1 99 ? -10.925 -12.199 26.621 1.00 66.19 99 LEU A CA 1
ATOM 743 C C . LEU A 1 99 ? -11.141 -10.928 25.789 1.00 66.19 99 LEU A C 1
ATOM 745 O O . LEU A 1 99 ? -10.203 -10.331 25.259 1.00 66.19 99 LEU A O 1
ATOM 749 N N . ARG A 1 100 ? -12.405 -10.513 25.650 1.00 76.56 100 ARG A N 1
ATOM 750 C CA . ARG A 1 100 ? -12.798 -9.302 24.916 1.00 76.56 100 ARG A CA 1
ATOM 751 C C . ARG A 1 100 ? -12.337 -8.051 25.671 1.00 76.56 100 ARG A C 1
ATOM 753 O O . ARG A 1 100 ? -13.107 -7.441 26.405 1.00 76.56 100 ARG A O 1
ATOM 760 N N . VAL A 1 101 ? -11.074 -7.670 25.489 1.00 84.81 101 VAL A N 1
ATOM 761 C CA . VAL A 1 101 ? -10.513 -6.429 26.036 1.00 84.81 101 VAL A CA 1
ATOM 762 C C . VAL A 1 101 ? -10.859 -5.272 25.106 1.00 84.81 101 VAL A C 1
ATOM 764 O O . VAL A 1 101 ? -10.497 -5.284 23.927 1.00 84.81 101 VAL A O 1
ATOM 767 N N . TYR A 1 102 ? -11.555 -4.272 25.641 1.00 89.75 102 TYR A N 1
ATOM 768 C CA . TYR A 1 102 ? -11.852 -3.029 24.939 1.00 89.75 102 TYR A CA 1
ATOM 769 C C . TYR A 1 102 ? -10.671 -2.070 25.025 1.00 89.75 102 TYR A C 1
ATOM 771 O O . TYR A 1 102 ? -10.072 -1.883 26.083 1.00 89.75 102 TYR A O 1
ATOM 779 N N . LEU A 1 103 ? -10.352 -1.444 23.901 1.00 87.38 103 LEU A N 1
ATOM 780 C CA . LEU A 1 103 ? -9.343 -0.413 23.808 1.00 87.38 103 LEU A CA 1
ATOM 781 C C . LEU A 1 103 ? -9.968 0.961 24.022 1.00 87.38 103 LEU A C 1
ATOM 783 O O . LEU A 1 103 ? -11.058 1.259 23.531 1.00 87.38 103 LEU A O 1
ATOM 787 N N . ARG A 1 104 ? -9.241 1.828 24.725 1.00 89.25 104 ARG A N 1
ATOM 788 C CA . ARG A 1 104 ? -9.645 3.222 24.893 1.00 89.25 104 ARG A CA 1
ATOM 789 C C . ARG A 1 104 ? -9.466 3.979 23.577 1.00 89.25 104 ARG A C 1
ATOM 791 O O . ARG A 1 104 ? -8.480 3.770 22.875 1.00 89.25 104 ARG A O 1
ATOM 798 N N . THR A 1 105 ? -10.391 4.886 23.267 1.00 83.88 105 THR A N 1
ATOM 799 C CA . THR A 1 105 ? -10.456 5.582 21.969 1.00 83.88 105 THR A CA 1
ATOM 800 C C . THR A 1 105 ? -9.140 6.256 21.572 1.00 83.88 105 THR A C 1
ATOM 802 O O . THR A 1 105 ? -8.689 6.074 20.444 1.00 83.88 105 THR A O 1
ATOM 805 N N . TYR A 1 106 ? -8.468 6.946 22.504 1.00 90.44 106 TYR A N 1
ATOM 806 C CA . TYR A 1 106 ? -7.183 7.599 22.215 1.00 90.44 106 TYR A CA 1
ATOM 807 C C . TYR A 1 106 ? -6.081 6.596 21.850 1.00 90.44 106 TYR A C 1
ATOM 809 O O . TYR A 1 106 ? -5.213 6.900 21.042 1.00 90.44 106 TYR A O 1
ATOM 817 N N . ALA A 1 107 ? -6.096 5.392 22.432 1.00 90.88 107 ALA A N 1
ATOM 818 C CA . ALA A 1 107 ? -5.064 4.394 22.175 1.00 90.88 107 ALA A CA 1
ATOM 819 C C . ALA A 1 107 ? -5.171 3.882 20.734 1.00 90.88 107 ALA A C 1
ATOM 821 O O . ALA A 1 107 ? -4.159 3.713 20.060 1.00 90.88 107 ALA A O 1
ATOM 822 N N . LEU A 1 108 ? -6.400 3.701 20.239 1.00 90.38 108 LEU A N 1
ATOM 823 C CA . LEU A 1 108 ? -6.635 3.350 18.843 1.00 90.38 108 LEU A CA 1
ATOM 824 C C . LEU A 1 108 ? -6.171 4.458 17.893 1.00 90.38 108 LEU A C 1
ATOM 826 O O . LEU A 1 108 ? -5.479 4.164 16.924 1.00 90.38 108 LEU A O 1
ATOM 830 N N . GLU A 1 109 ? -6.517 5.715 18.170 1.00 92.00 109 GLU A N 1
ATOM 831 C CA . GLU A 1 109 ? -6.105 6.850 17.333 1.00 92.00 109 GLU A CA 1
ATOM 832 C C . GLU A 1 109 ? -4.579 6.974 17.250 1.00 92.00 109 GLU A C 1
ATOM 834 O O . GLU A 1 109 ? -4.038 7.114 16.155 1.00 92.00 109 GLU A O 1
ATOM 839 N N . GLN A 1 110 ? -3.872 6.800 18.372 1.00 94.62 110 GLN A N 1
ATOM 840 C CA . GLN A 1 110 ? -2.407 6.786 18.396 1.00 94.62 110 GLN A CA 1
ATOM 841 C C . GLN A 1 110 ? -1.822 5.645 17.553 1.00 94.62 110 GLN A C 1
ATOM 843 O O . GLN A 1 110 ? -0.858 5.855 16.820 1.00 94.62 110 GLN A O 1
ATOM 848 N N . MET A 1 111 ? -2.406 4.443 17.608 1.00 94.19 111 MET A N 1
ATOM 849 C CA . MET A 1 111 ? -1.951 3.323 16.778 1.00 94.19 111 MET A CA 1
ATOM 850 C C . MET A 1 111 ? -2.243 3.535 15.292 1.00 94.19 111 MET A C 1
ATOM 852 O O . MET A 1 111 ? -1.406 3.200 14.457 1.00 94.19 111 MET A O 1
ATOM 856 N N . VAL A 1 112 ? -3.403 4.103 14.949 1.00 94.25 112 VAL A N 1
ATOM 857 C CA . VAL A 1 112 ? -3.750 4.471 13.568 1.00 94.25 112 VAL A CA 1
ATOM 858 C C . VAL A 1 112 ? -2.758 5.502 13.032 1.00 94.25 112 VAL A C 1
ATOM 860 O O . VAL A 1 112 ? -2.254 5.348 11.916 1.00 94.25 112 VAL A O 1
ATOM 863 N N . GLN A 1 113 ? -2.438 6.514 13.839 1.00 94.19 113 GLN A N 1
ATOM 864 C CA . GLN A 1 113 ? -1.456 7.535 13.497 1.00 94.19 113 GLN A CA 1
ATOM 865 C C . GLN A 1 113 ? -0.058 6.930 13.329 1.00 94.19 113 GLN A C 1
ATOM 867 O O . GLN A 1 113 ? 0.622 7.225 12.349 1.00 94.19 113 GLN A O 1
ATOM 872 N N . ALA A 1 114 ? 0.356 6.035 14.229 1.00 93.88 114 ALA A N 1
ATOM 873 C CA . ALA A 1 114 ? 1.636 5.337 14.138 1.00 93.88 114 ALA A CA 1
ATOM 874 C C . ALA A 1 114 ? 1.726 4.462 12.876 1.00 93.88 114 ALA A C 1
ATOM 876 O O . ALA A 1 114 ? 2.718 4.532 12.149 1.00 93.88 114 ALA A O 1
ATOM 877 N N . ALA A 1 115 ? 0.675 3.697 12.565 1.00 92.25 115 ALA A N 1
ATOM 878 C CA . ALA A 1 115 ? 0.598 2.867 11.362 1.00 92.25 115 ALA A CA 1
ATOM 879 C C . ALA A 1 115 ? 0.622 3.693 10.064 1.00 92.25 115 ALA A C 1
ATOM 881 O O . ALA A 1 115 ? 1.057 3.195 9.030 1.00 92.25 115 ALA A O 1
ATOM 882 N N . SER A 1 116 ? 0.186 4.952 10.132 1.00 92.81 116 SER A N 1
ATOM 883 C CA . SER A 1 116 ? 0.134 5.878 8.996 1.00 92.81 116 SER A CA 1
ATOM 884 C C . SER A 1 116 ? 1.301 6.871 8.966 1.00 92.81 116 SER A C 1
ATOM 886 O O . SER A 1 116 ? 1.328 7.741 8.102 1.00 92.81 116 SER A O 1
ATOM 888 N N . SER A 1 117 ? 2.265 6.766 9.885 1.00 92.00 117 SER A N 1
ATOM 889 C CA . SER A 1 117 ? 3.342 7.755 10.065 1.00 92.00 117 SER A CA 1
ATOM 890 C C . SER A 1 117 ? 4.245 7.929 8.839 1.00 92.00 117 SER A C 1
ATOM 892 O O . SER A 1 117 ? 4.762 9.018 8.604 1.00 92.00 117 SER A O 1
ATOM 894 N N . SER A 1 118 ? 4.403 6.879 8.030 1.00 90.25 118 SER A N 1
ATOM 895 C CA . SER A 1 118 ? 5.160 6.907 6.774 1.00 90.25 118 SER A CA 1
ATOM 896 C C . SER A 1 118 ? 4.358 7.452 5.585 1.00 90.25 118 SER A C 1
ATOM 898 O O . SER A 1 118 ? 4.927 7.718 4.525 1.00 90.25 118 SER A O 1
ATOM 900 N N . ALA A 1 119 ? 3.042 7.621 5.734 1.00 94.25 119 ALA A N 1
ATOM 901 C CA . ALA A 1 119 ? 2.144 8.071 4.683 1.00 94.25 119 ALA A CA 1
ATOM 902 C C . ALA A 1 119 ? 1.851 9.575 4.806 1.00 94.25 119 ALA A C 1
ATOM 904 O O . ALA A 1 119 ? 1.555 10.097 5.876 1.00 94.25 119 ALA A O 1
ATOM 905 N N . GLY A 1 120 ? 1.878 10.292 3.679 1.00 95.06 120 GLY A N 1
ATOM 906 C CA . GLY A 1 120 ? 1.478 11.702 3.643 1.00 95.06 120 GLY A CA 1
ATOM 907 C C . GLY A 1 120 ? -0.034 11.890 3.820 1.00 95.06 120 GLY A C 1
ATOM 908 O O . GLY A 1 120 ? -0.823 11.010 3.474 1.00 95.06 120 GLY A O 1
ATOM 909 N N . LEU A 1 121 ? -0.457 13.078 4.269 1.00 95.50 121 LEU A N 1
ATOM 910 C CA . LEU A 1 121 ? -1.862 13.406 4.573 1.00 95.50 121 LEU A CA 1
ATOM 911 C C . LEU A 1 121 ? -2.851 13.041 3.448 1.00 95.50 121 LEU A C 1
ATOM 913 O O . LEU A 1 121 ? -3.944 12.542 3.710 1.00 95.50 121 LEU A O 1
ATOM 917 N N . ARG A 1 122 ? -2.473 13.257 2.182 1.00 96.62 122 ARG A N 1
ATOM 918 C CA . ARG A 1 122 ? -3.309 12.902 1.022 1.00 96.62 122 ARG A CA 1
ATOM 919 C C . ARG A 1 122 ? -3.513 11.390 0.898 1.00 96.62 122 ARG A C 1
ATOM 921 O O . ARG A 1 122 ? -4.617 10.952 0.590 1.00 96.62 122 ARG A O 1
ATOM 928 N N . THR A 1 123 ? -2.465 10.607 1.140 1.00 96.75 123 THR A N 1
ATOM 929 C CA . THR A 1 123 ? -2.536 9.141 1.134 1.00 96.75 123 THR A CA 1
ATOM 930 C C . THR A 1 123 ? -3.398 8.648 2.285 1.00 96.75 123 THR A C 1
ATOM 932 O O . THR A 1 123 ? -4.247 7.796 2.063 1.00 96.75 123 THR A O 1
ATOM 935 N N . ILE A 1 124 ? -3.262 9.240 3.476 1.00 96.75 124 ILE A N 1
ATOM 936 C CA . ILE A 1 124 ? -4.098 8.910 4.639 1.00 96.75 124 ILE A CA 1
ATOM 937 C C . ILE A 1 124 ? -5.583 9.115 4.316 1.00 96.75 124 ILE A C 1
ATOM 939 O O . ILE A 1 124 ? -6.375 8.195 4.492 1.00 96.75 124 ILE A O 1
ATOM 943 N N . LYS A 1 125 ? -5.955 10.264 3.736 1.00 97.38 125 LYS A N 1
ATOM 944 C CA . LYS A 1 125 ? -7.341 10.506 3.295 1.00 97.38 125 LYS A CA 1
ATOM 945 C C . LYS A 1 125 ? -7.819 9.502 2.250 1.00 97.38 125 LYS A C 1
ATOM 947 O O . LYS A 1 125 ? -8.983 9.125 2.254 1.00 97.38 125 LYS A O 1
ATOM 952 N N . ARG A 1 126 ? -6.933 9.060 1.353 1.00 97.44 126 ARG A N 1
ATOM 953 C CA . ARG A 1 126 ? -7.273 8.044 0.352 1.00 97.44 126 ARG A CA 1
ATOM 954 C C . ARG A 1 126 ? -7.507 6.677 0.991 1.00 97.44 126 ARG A C 1
ATOM 956 O O . ARG A 1 126 ? -8.448 6.011 0.597 1.00 97.44 126 ARG A O 1
ATOM 963 N N . ILE A 1 127 ? -6.713 6.298 1.994 1.00 97.62 127 ILE A N 1
ATOM 964 C CA . ILE A 1 127 ? -6.941 5.078 2.784 1.00 97.62 127 ILE A CA 1
ATOM 965 C C . ILE A 1 127 ? -8.310 5.144 3.468 1.00 97.62 127 ILE A C 1
ATOM 967 O O . ILE A 1 127 ? -9.078 4.190 3.397 1.00 97.62 127 ILE A O 1
ATOM 971 N N . GLU A 1 128 ? -8.637 6.274 4.098 1.00 96.94 128 GLU A N 1
ATOM 972 C CA . GLU A 1 128 ? -9.942 6.481 4.736 1.00 96.94 128 GLU A CA 1
ATOM 973 C C . GLU A 1 128 ? -11.095 6.426 3.732 1.00 96.94 128 GLU A C 1
ATOM 975 O O . GLU A 1 128 ? -12.1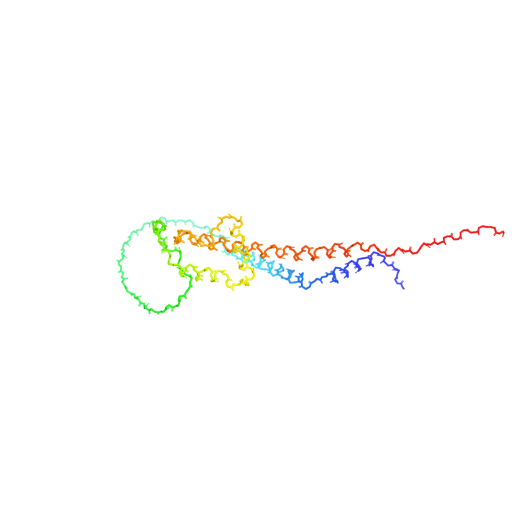21 5.813 4.020 1.00 96.94 128 GLU A O 1
ATOM 980 N N . GLN A 1 129 ? -10.916 7.001 2.543 1.00 98.12 129 GLN A N 1
ATOM 981 C CA . GLN A 1 129 ? -11.887 6.882 1.462 1.00 98.12 129 GLN A CA 1
ATOM 982 C C . GLN A 1 129 ? -12.066 5.421 1.034 1.00 98.12 129 GLN A C 1
ATOM 984 O O . GLN A 1 129 ? -13.189 4.944 0.989 1.00 98.12 129 GLN A O 1
ATOM 989 N N . THR A 1 130 ? -10.979 4.679 0.803 1.00 97.75 130 THR A N 1
ATOM 990 C CA . THR A 1 130 ? -11.057 3.263 0.415 1.00 97.75 130 THR A CA 1
ATOM 991 C C . THR A 1 130 ? -11.745 2.414 1.483 1.00 97.75 130 THR A C 1
ATOM 993 O O . THR A 1 130 ? -12.519 1.526 1.148 1.00 97.75 130 THR A O 1
ATOM 996 N N . LEU A 1 131 ? -11.535 2.702 2.772 1.00 97.19 131 LEU A N 1
ATOM 997 C CA . LEU A 1 131 ? -12.286 2.043 3.844 1.00 97.19 131 LEU A CA 1
ATOM 998 C C . LEU A 1 131 ? -13.793 2.313 3.739 1.00 97.19 131 LEU A C 1
ATOM 1000 O O . LEU A 1 131 ? -14.581 1.382 3.892 1.00 97.19 131 LEU A O 1
ATOM 1004 N N . GLN A 1 132 ? -14.190 3.555 3.451 1.00 97.31 132 GLN A N 1
ATOM 1005 C CA . GLN A 1 132 ? -15.598 3.915 3.255 1.00 97.31 132 GLN A CA 1
ATOM 1006 C C . GLN A 1 132 ? -16.192 3.256 2.007 1.00 97.31 132 GLN A C 1
ATOM 1008 O O . GLN A 1 132 ? -17.307 2.745 2.078 1.00 97.31 132 GLN A O 1
ATOM 1013 N N . ASP A 1 133 ? -15.444 3.210 0.903 1.00 97.69 133 ASP A N 1
ATOM 1014 C CA . ASP A 1 133 ? -15.862 2.561 -0.346 1.00 97.69 133 ASP A CA 1
ATOM 1015 C C . ASP A 1 133 ? -16.107 1.054 -0.139 1.00 97.69 133 ASP A C 1
ATOM 1017 O O . ASP A 1 133 ? -17.015 0.478 -0.734 1.00 97.69 133 ASP A O 1
ATOM 1021 N N . LEU A 1 134 ? -15.337 0.422 0.756 1.00 96.38 134 LEU A N 1
ATOM 1022 C CA . LEU A 1 134 ? -15.510 -0.973 1.180 1.00 96.38 134 LEU A CA 1
ATOM 1023 C C . LEU A 1 134 ? -16.604 -1.163 2.251 1.00 96.38 134 LEU A C 1
ATOM 1025 O O . LEU A 1 134 ? -16.824 -2.282 2.714 1.00 96.38 134 LEU A O 1
ATOM 1029 N N . GLY A 1 135 ? -17.276 -0.094 2.687 1.00 95.75 135 GLY A N 1
ATOM 1030 C CA . GLY A 1 135 ? -18.309 -0.138 3.726 1.00 95.75 135 GLY A CA 1
ATOM 1031 C C . GLY A 1 135 ? -17.777 -0.348 5.151 1.00 95.75 135 GLY A C 1
ATOM 1032 O O . GLY A 1 135 ? -18.548 -0.651 6.065 1.00 95.75 135 GLY A O 1
ATOM 1033 N N . VAL A 1 136 ? -16.469 -0.188 5.375 1.00 95.44 136 VAL A N 1
ATOM 1034 C CA . VAL A 1 136 ? -15.837 -0.315 6.693 1.00 95.44 136 VAL A CA 1
ATOM 1035 C C . VAL A 1 136 ? -15.834 1.039 7.401 1.00 95.44 136 VAL A C 1
ATOM 1037 O O . VAL A 1 136 ? -15.377 2.053 6.876 1.00 95.44 136 VAL A O 1
ATOM 1040 N N . ASN A 1 137 ? -16.302 1.064 8.649 1.00 92.88 137 ASN A N 1
ATOM 1041 C CA . ASN A 1 137 ? -16.282 2.281 9.458 1.00 92.88 137 ASN A CA 1
ATOM 1042 C C . ASN A 1 137 ? -14.839 2.734 9.744 1.00 92.88 137 ASN A C 1
ATOM 1044 O O . ASN A 1 137 ? -14.008 1.934 10.178 1.00 92.88 137 ASN A O 1
ATOM 1048 N N . LEU A 1 138 ? -14.567 4.038 9.604 1.00 91.88 138 LEU A N 1
ATOM 1049 C CA . LEU A 1 138 ? -13.254 4.630 9.915 1.00 91.88 138 LEU A CA 1
ATOM 1050 C C . LEU A 1 138 ? -12.806 4.373 11.357 1.00 91.88 138 LEU A C 1
ATOM 1052 O O . LEU A 1 138 ? -11.610 4.287 11.637 1.00 91.88 138 LEU A O 1
ATOM 1056 N N . LYS A 1 139 ? -13.780 4.276 12.263 1.00 91.62 139 LYS A N 1
ATOM 1057 C CA . LYS A 1 139 ? -13.600 3.885 13.655 1.00 91.62 139 LYS A CA 1
ATOM 1058 C C . LYS A 1 139 ? -14.422 2.618 13.909 1.00 91.62 139 LYS A C 1
ATOM 1060 O O . LYS A 1 139 ? -15.630 2.636 13.662 1.0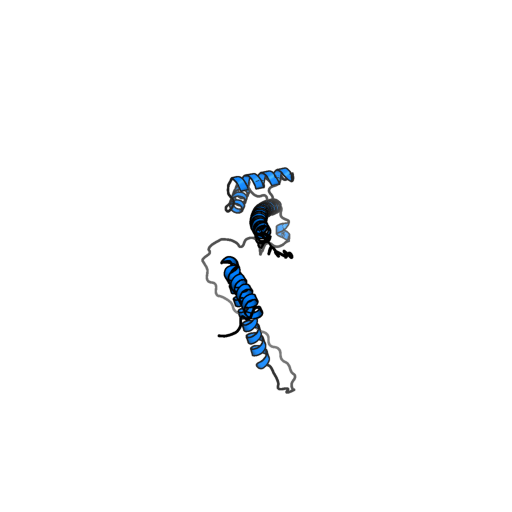0 91.62 139 LYS A O 1
ATOM 1065 N N . PRO A 1 140 ? -13.815 1.530 14.409 1.00 91.44 140 PRO A N 1
ATOM 1066 C CA . PRO A 1 140 ? -14.547 0.327 14.771 1.00 91.44 140 PRO A CA 1
ATOM 1067 C C . PRO A 1 140 ? -15.642 0.625 15.800 1.00 91.44 140 PRO A C 1
ATOM 1069 O O . PRO A 1 140 ? -15.374 1.210 16.848 1.00 91.44 140 PRO A O 1
ATOM 1072 N N . LYS A 1 141 ? -16.873 0.179 15.522 1.00 90.00 141 LYS A N 1
ATOM 1073 C CA . LYS A 1 141 ? -18.030 0.357 16.421 1.00 90.00 141 LYS A CA 1
ATOM 1074 C C . LYS A 1 141 ? -17.822 -0.318 17.781 1.00 90.00 141 LYS A C 1
ATOM 1076 O O . LYS A 1 141 ? -18.322 0.152 18.796 1.00 90.00 141 LYS A O 1
ATOM 1081 N N . VAL A 1 142 ? -17.084 -1.425 17.784 1.00 90.06 142 VAL A N 1
ATOM 1082 C CA . VAL A 1 142 ? -16.766 -2.218 18.971 1.00 90.06 142 VAL A CA 1
ATOM 1083 C C . VAL A 1 142 ? -15.237 -2.317 19.050 1.00 90.06 142 VAL A C 1
ATOM 1085 O O . VAL A 1 142 ? -14.664 -3.226 18.444 1.00 90.06 142 VAL A O 1
ATOM 1088 N N . PRO A 1 143 ? -14.552 -1.374 19.729 1.00 92.19 143 PRO A N 1
ATOM 1089 C CA . PRO A 1 143 ? -13.093 -1.262 19.712 1.00 92.19 143 PRO A CA 1
ATOM 1090 C C . PRO A 1 143 ? -12.448 -2.311 20.625 1.00 92.19 143 PRO A C 1
ATOM 1092 O O . PRO A 1 143 ? -11.822 -1.991 21.628 1.00 92.19 143 PRO A O 1
ATOM 1095 N N . THR A 1 144 ? -12.631 -3.589 20.314 1.00 92.38 144 THR A N 1
ATOM 1096 C CA . THR A 1 144 ? -11.913 -4.678 20.990 1.00 92.38 144 THR A CA 1
ATOM 1097 C C . THR A 1 144 ? -10.501 -4.803 20.433 1.00 92.38 144 THR A C 1
ATOM 1099 O O . THR A 1 144 ? -10.261 -4.465 19.275 1.00 92.38 144 THR A O 1
ATOM 1102 N N . LYS A 1 145 ? -9.555 -5.315 21.231 1.00 89.75 145 LYS A N 1
ATOM 1103 C CA . LYS A 1 145 ? -8.148 -5.474 20.822 1.00 89.75 145 LYS A CA 1
ATOM 1104 C C . LYS A 1 145 ? -8.009 -6.204 19.478 1.00 89.75 145 LYS A C 1
ATOM 1106 O O . LYS A 1 145 ? -7.263 -5.736 18.627 1.00 89.75 145 LYS A O 1
ATOM 1111 N N . ALA A 1 146 ? -8.753 -7.295 19.281 1.00 90.19 146 ALA A N 1
ATOM 1112 C CA . ALA A 1 146 ? -8.741 -8.063 18.036 1.00 90.19 146 ALA A CA 1
ATOM 1113 C C . ALA A 1 146 ? -9.284 -7.247 16.851 1.00 90.19 146 ALA A C 1
ATOM 1115 O O . ALA A 1 146 ? -8.584 -7.072 15.864 1.00 90.19 146 ALA A O 1
ATOM 1116 N N . VAL A 1 147 ? -10.477 -6.653 16.977 1.00 92.31 147 VAL A N 1
ATOM 1117 C CA . VAL A 1 147 ? -11.077 -5.843 15.899 1.00 92.31 147 VAL A CA 1
ATOM 1118 C C . VAL A 1 147 ? -10.192 -4.650 15.528 1.00 92.31 147 VAL A C 1
ATOM 1120 O O . VAL A 1 147 ? -10.045 -4.325 14.354 1.00 92.31 147 VAL A O 1
ATOM 1123 N N . CYS A 1 148 ? -9.585 -3.993 16.516 1.00 92.81 148 CYS A N 1
ATOM 1124 C CA . CYS A 1 148 ? -8.651 -2.897 16.279 1.00 92.81 148 CYS A CA 1
ATOM 1125 C C . CYS A 1 148 ? -7.376 -3.362 15.561 1.00 92.81 148 CYS A C 1
ATOM 1127 O O . CYS A 1 148 ? -6.863 -2.618 14.731 1.00 92.81 148 CYS A O 1
ATOM 1129 N N . ALA A 1 149 ? -6.868 -4.560 15.864 1.00 93.25 149 ALA A N 1
ATOM 1130 C CA . ALA A 1 149 ? -5.706 -5.124 15.183 1.00 93.25 149 ALA A CA 1
ATOM 1131 C C . ALA A 1 149 ? -6.007 -5.380 13.699 1.00 93.25 149 ALA A C 1
ATOM 1133 O O . ALA A 1 149 ? -5.307 -4.829 12.853 1.00 93.25 149 ALA A O 1
ATOM 1134 N N . GLU A 1 150 ? -7.105 -6.079 13.404 1.00 94.38 150 GLU A N 1
ATOM 1135 C CA . GLU A 1 150 ? -7.576 -6.333 12.032 1.00 94.38 150 GLU A CA 1
ATOM 1136 C C . GLU A 1 150 ? -7.837 -5.021 11.271 1.00 94.38 150 GLU A C 1
ATOM 1138 O O . GLU A 1 150 ? -7.454 -4.851 10.117 1.00 94.38 150 GLU A O 1
ATOM 1143 N N . HIS A 1 151 ? -8.432 -4.022 11.934 1.00 95.25 151 HIS A N 1
ATOM 1144 C CA . HIS A 1 151 ? -8.661 -2.710 11.326 1.00 95.25 151 HIS A CA 1
ATOM 1145 C C . HIS A 1 151 ? -7.351 -1.988 10.960 1.00 95.25 151 HIS A C 1
ATOM 1147 O O . HIS A 1 151 ? -7.276 -1.310 9.934 1.00 95.25 151 HIS A O 1
ATOM 1153 N N . LEU A 1 152 ? -6.315 -2.102 11.797 1.00 95.81 152 LEU A N 1
ATOM 1154 C CA . LEU A 1 152 ? -4.993 -1.541 11.506 1.00 95.81 152 LEU A CA 1
ATOM 1155 C C . LEU A 1 152 ? -4.275 -2.318 10.402 1.00 95.81 152 LEU A C 1
ATOM 1157 O O . LEU A 1 152 ? -3.563 -1.710 9.607 1.00 95.81 152 LEU A O 1
ATOM 1161 N N . GLU A 1 153 ? -4.443 -3.636 10.358 1.00 96.62 153 GLU A N 1
ATOM 1162 C CA . GLU A 1 153 ? -3.920 -4.500 9.300 1.00 96.62 153 GLU A CA 1
ATOM 1163 C C . GLU A 1 153 ? -4.494 -4.099 7.942 1.00 96.62 153 GLU A C 1
ATOM 1165 O O . GLU A 1 153 ? -3.731 -3.728 7.051 1.00 96.62 153 GLU A O 1
ATOM 1170 N N . LEU A 1 154 ? -5.818 -3.965 7.843 1.00 97.25 154 LEU A N 1
ATOM 1171 C CA . LEU A 1 154 ? -6.483 -3.488 6.632 1.00 97.25 154 LEU A CA 1
ATOM 1172 C C . LEU A 1 154 ? -5.961 -2.111 6.178 1.00 97.25 154 LEU A C 1
ATOM 1174 O O . LEU A 1 154 ? -5.716 -1.886 4.994 1.00 97.25 154 LEU A O 1
ATOM 1178 N N . ARG A 1 155 ? -5.723 -1.174 7.108 1.00 97.25 155 ARG A N 1
ATOM 1179 C CA . ARG A 1 155 ? -5.115 0.130 6.771 1.00 97.25 155 ARG A CA 1
ATOM 1180 C C . ARG A 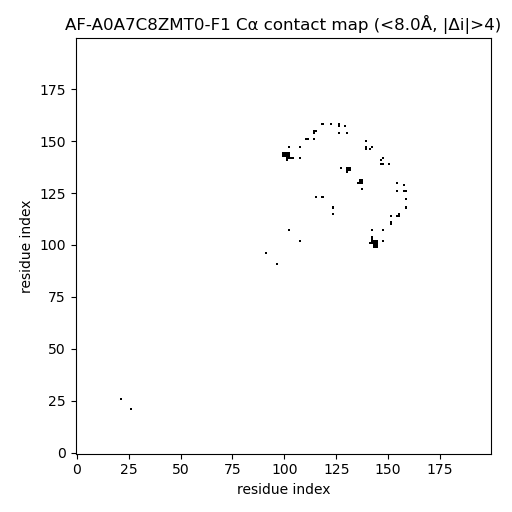1 155 ? -3.710 -0.018 6.168 1.00 97.25 155 ARG A C 1
ATOM 1182 O O . ARG A 1 155 ? -3.379 0.718 5.236 1.00 97.25 155 ARG A O 1
ATOM 1189 N N . ARG A 1 156 ? -2.887 -0.948 6.673 1.00 97.19 156 ARG A N 1
ATOM 1190 C CA . ARG A 1 156 ? -1.541 -1.232 6.134 1.00 97.19 156 ARG A CA 1
ATOM 1191 C C . ARG A 1 156 ? -1.605 -1.891 4.760 1.00 97.19 156 ARG A C 1
ATOM 1193 O O . ARG A 1 156 ? -0.823 -1.525 3.882 1.00 97.19 156 ARG A O 1
ATOM 1200 N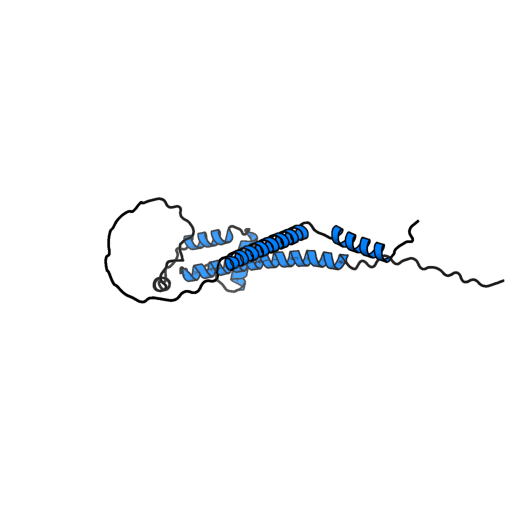 N . GLU A 1 157 ? -2.532 -2.817 4.553 1.00 97.75 157 GLU A N 1
ATOM 1201 C CA . GLU A 1 157 ? -2.752 -3.457 3.254 1.00 97.75 157 GLU A CA 1
ATOM 1202 C C . GLU A 1 157 ? -3.185 -2.441 2.198 1.00 97.75 157 GLU A C 1
ATOM 1204 O O . GLU A 1 157 ? -2.590 -2.389 1.123 1.00 97.75 157 GLU A O 1
ATOM 1209 N N . ILE A 1 158 ? -4.135 -1.556 2.520 1.00 97.69 158 ILE A N 1
ATOM 1210 C CA . ILE A 1 158 ? -4.564 -0.487 1.607 1.00 97.69 158 ILE A CA 1
ATOM 1211 C C . ILE A 1 158 ? -3.391 0.445 1.278 1.00 97.69 158 ILE A C 1
ATOM 1213 O O . ILE A 1 158 ? -3.177 0.777 0.112 1.00 97.69 158 ILE A O 1
ATOM 1217 N N . LEU A 1 159 ? -2.591 0.854 2.271 1.00 97.12 159 LEU A N 1
ATOM 1218 C CA . LEU A 1 159 ? -1.388 1.655 2.020 1.00 97.12 159 LEU A CA 1
ATOM 1219 C C . LEU A 1 159 ? -0.418 0.934 1.069 1.00 97.12 159 LEU A C 1
ATOM 1221 O O . LEU A 1 159 ? 0.118 1.545 0.142 1.00 97.12 159 LEU A O 1
ATOM 1225 N N . THR A 1 160 ? -0.211 -0.364 1.281 1.00 97.56 160 THR A N 1
ATOM 1226 C CA . THR A 1 160 ? 0.654 -1.200 0.440 1.00 97.56 160 THR A CA 1
ATOM 1227 C C . THR A 1 160 ? 0.115 -1.283 -0.987 1.00 97.56 160 THR A C 1
ATOM 1229 O O . THR A 1 160 ? 0.865 -1.051 -1.933 1.00 97.56 160 THR A O 1
ATOM 1232 N N . LEU A 1 161 ? -1.191 -1.504 -1.153 1.00 97.69 161 LEU A N 1
ATOM 1233 C CA . LEU A 1 161 ? -1.867 -1.514 -2.449 1.00 97.69 161 LEU A CA 1
ATOM 1234 C C . LEU A 1 161 ? -1.692 -0.183 -3.190 1.00 97.69 161 LEU A C 1
ATOM 1236 O O . LEU A 1 161 ? -1.306 -0.179 -4.357 1.00 97.69 161 LEU A O 1
ATOM 1240 N N . LEU A 1 162 ? -1.914 0.950 -2.518 1.00 96.50 162 LEU A N 1
ATOM 1241 C CA . LEU A 1 162 ? -1.730 2.278 -3.114 1.00 96.50 162 LEU A CA 1
ATOM 1242 C C . LEU A 1 162 ? -0.277 2.510 -3.565 1.00 96.50 162 LEU A C 1
ATOM 1244 O O . LEU A 1 162 ? -0.037 3.104 -4.619 1.00 96.50 162 LEU A O 1
ATOM 1248 N N . ASN A 1 163 ? 0.699 2.024 -2.795 1.00 96.12 163 ASN A N 1
ATOM 1249 C CA . ASN A 1 163 ? 2.111 2.100 -3.167 1.00 96.12 163 ASN A CA 1
ATOM 1250 C C . ASN A 1 163 ? 2.439 1.211 -4.372 1.00 96.12 163 ASN A C 1
ATOM 1252 O O . ASN A 1 163 ? 3.166 1.650 -5.263 1.00 96.12 163 ASN A O 1
ATOM 1256 N N . LEU A 1 164 ? 1.891 -0.004 -4.431 1.00 97.44 164 LEU A N 1
ATOM 1257 C CA . LEU A 1 164 ? 2.072 -0.909 -5.566 1.00 97.44 164 LEU A CA 1
ATOM 1258 C C . LEU A 1 164 ? 1.430 -0.356 -6.839 1.00 97.44 164 LEU A C 1
ATOM 1260 O O . LEU A 1 164 ? 2.077 -0.356 -7.878 1.00 97.44 164 LEU A O 1
ATOM 1264 N N . GLN A 1 165 ? 0.221 0.206 -6.764 1.00 96.50 165 GLN A N 1
ATOM 1265 C CA . GLN A 1 165 ? -0.419 0.877 -7.902 1.00 96.50 165 GLN A CA 1
ATOM 1266 C C . GLN A 1 165 ? 0.449 2.017 -8.453 1.00 96.50 165 GLN A C 1
ATOM 1268 O O . GLN A 1 165 ? 0.606 2.149 -9.665 1.00 96.50 165 GLN A O 1
ATOM 1273 N N . LYS A 1 166 ? 1.077 2.809 -7.573 1.00 94.94 166 LYS A N 1
ATOM 1274 C CA . LYS A 1 166 ? 2.031 3.849 -7.984 1.00 94.94 166 LYS A CA 1
ATOM 1275 C C . LYS A 1 166 ? 3.265 3.256 -8.673 1.00 94.94 166 LYS A C 1
ATOM 1277 O O . LYS A 1 166 ? 3.735 3.812 -9.662 1.00 94.94 166 LYS A O 1
ATOM 1282 N N . GLN A 1 167 ? 3.807 2.157 -8.149 1.00 95.94 167 GLN A N 1
ATOM 1283 C CA . GLN A 1 167 ? 4.958 1.480 -8.754 1.00 95.94 167 GLN A CA 1
ATOM 1284 C C . GLN A 1 167 ? 4.615 0.878 -10.116 1.00 95.94 167 GLN A C 1
ATOM 1286 O O . GLN A 1 167 ? 5.404 1.027 -11.043 1.00 95.94 167 GLN A O 1
ATOM 1291 N N . LEU A 1 168 ? 3.443 0.252 -10.249 1.00 95.88 168 LEU A N 1
ATOM 1292 C CA . LEU A 1 168 ? 2.942 -0.276 -11.516 1.00 95.88 168 LEU A CA 1
ATOM 1293 C C . LEU A 1 168 ? 2.824 0.839 -12.551 1.00 95.88 168 LEU A C 1
ATOM 1295 O O . LEU A 1 168 ? 3.433 0.728 -13.605 1.00 95.88 168 LEU A O 1
ATOM 1299 N N . GLN A 1 169 ? 2.181 1.958 -12.208 1.00 94.50 169 GLN A N 1
ATOM 1300 C CA . GLN A 1 169 ? 2.070 3.102 -13.115 1.00 94.50 169 GLN A CA 1
ATOM 1301 C C . GLN A 1 169 ? 3.444 3.640 -13.550 1.00 94.50 169 GLN A C 1
ATOM 1303 O O . GLN A 1 169 ? 3.658 3.958 -14.719 1.00 94.50 169 GLN A O 1
ATOM 1308 N N . TYR A 1 170 ? 4.397 3.738 -12.618 1.00 93.75 170 TYR A N 1
ATOM 1309 C CA . TYR A 1 170 ? 5.762 4.168 -12.927 1.00 93.75 170 TYR A CA 1
ATOM 1310 C C . TYR A 1 170 ? 6.464 3.184 -13.876 1.00 93.75 170 TYR A C 1
ATOM 1312 O O . TYR A 1 170 ? 7.095 3.596 -14.846 1.00 93.75 170 TYR A O 1
ATOM 1320 N N . LYS A 1 171 ? 6.311 1.879 -13.636 1.00 92.69 171 LYS A N 1
ATOM 1321 C CA . LYS A 1 171 ? 6.886 0.822 -14.474 1.00 92.69 171 LYS A CA 1
ATOM 1322 C C . LYS A 1 171 ? 6.242 0.752 -15.856 1.00 92.69 171 LYS A C 1
ATOM 1324 O O . LYS A 1 171 ? 6.956 0.555 -16.832 1.00 92.69 171 LYS A O 1
ATOM 1329 N N . GLU A 1 172 ? 4.934 0.950 -15.956 1.00 89.25 172 GLU A N 1
ATOM 1330 C CA . GLU A 1 172 ? 4.209 1.029 -17.227 1.00 89.25 172 GLU A CA 1
ATOM 1331 C C . GLU A 1 172 ? 4.664 2.236 -18.055 1.00 89.25 172 GLU A C 1
ATOM 1333 O O . GLU A 1 172 ? 4.854 2.110 -19.265 1.00 89.25 172 GLU A O 1
ATOM 1338 N N . ALA A 1 173 ? 4.924 3.381 -17.417 1.00 84.50 173 ALA A N 1
ATOM 1339 C CA . ALA A 1 173 ? 5.484 4.553 -18.087 1.00 84.50 173 ALA A CA 1
ATOM 1340 C C . ALA A 1 173 ? 6.930 4.319 -18.575 1.00 84.50 173 ALA A C 1
ATOM 1342 O O . ALA A 1 173 ? 7.257 4.663 -19.712 1.00 84.50 173 ALA A O 1
ATOM 1343 N N . GLU A 1 174 ? 7.786 3.685 -17.761 1.00 79.38 174 GLU A N 1
ATOM 1344 C CA . GLU A 1 174 ? 9.148 3.299 -18.168 1.00 79.38 174 GLU A CA 1
ATOM 1345 C C . GLU A 1 174 ? 9.142 2.258 -19.307 1.00 79.38 174 GLU A C 1
ATOM 1347 O O . GLU A 1 174 ? 9.930 2.359 -20.247 1.00 79.38 174 GLU A O 1
ATOM 1352 N N . GLY A 1 175 ? 8.239 1.273 -19.253 1.00 63.44 175 GLY A N 1
ATOM 1353 C CA . GLY A 1 175 ? 8.112 0.212 -20.255 1.00 63.44 175 GLY A CA 1
ATOM 1354 C C . GLY A 1 175 ? 7.508 0.681 -21.580 1.00 63.44 175 GLY A C 1
ATOM 1355 O O . GLY A 1 175 ? 7.927 0.214 -22.638 1.00 63.44 175 GLY A O 1
ATOM 1356 N N . SER A 1 176 ? 6.576 1.637 -21.541 1.00 58.25 176 SER A N 1
ATOM 1357 C CA . SER A 1 176 ? 6.004 2.248 -22.750 1.00 58.25 176 SER A CA 1
ATOM 1358 C C . SER A 1 176 ? 7.054 3.065 -23.506 1.00 58.25 176 SER A C 1
ATOM 1360 O O . SER A 1 176 ? 7.177 2.925 -24.718 1.00 58.25 176 SER A O 1
ATOM 1362 N N . SER A 1 177 ? 7.893 3.821 -22.788 1.00 57.75 177 SER A N 1
ATOM 1363 C CA . SER A 1 177 ? 9.046 4.522 -23.375 1.00 57.75 177 SER A CA 1
ATOM 1364 C C . SER A 1 177 ? 10.055 3.555 -24.018 1.00 57.75 177 SER A C 1
ATOM 1366 O O . SER A 1 177 ? 10.540 3.795 -25.124 1.00 57.75 177 SER A O 1
ATOM 1368 N N . LEU A 1 178 ? 10.323 2.412 -23.373 1.00 55.78 178 LEU A N 1
ATOM 1369 C CA . LEU A 1 178 ? 11.235 1.392 -23.901 1.00 55.78 178 LEU A CA 1
ATOM 1370 C C . LEU A 1 178 ? 10.698 0.708 -25.172 1.00 55.78 178 LEU A C 1
ATOM 1372 O O . LEU A 1 178 ? 11.475 0.390 -26.072 1.00 55.78 178 LEU A O 1
ATOM 1376 N N . ARG A 1 179 ? 9.379 0.484 -25.265 1.00 56.97 179 ARG A N 1
ATOM 1377 C CA . ARG A 1 179 ? 8.750 -0.133 -26.445 1.00 56.97 179 ARG A CA 1
ATOM 1378 C C . ARG A 1 179 ? 8.660 0.826 -27.633 1.00 56.97 179 ARG A C 1
ATOM 1380 O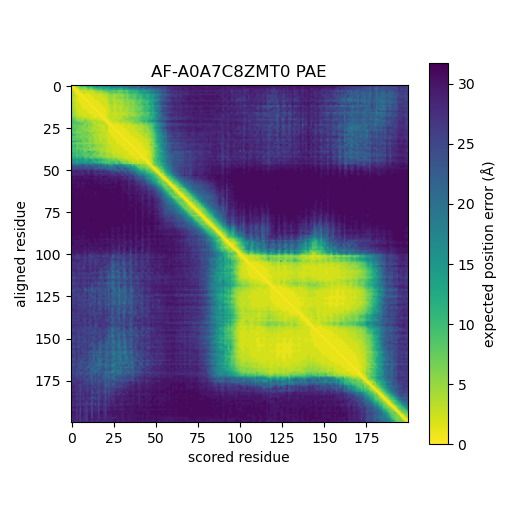 O . ARG A 1 179 ? 8.911 0.395 -28.754 1.00 56.97 179 ARG A O 1
ATOM 1387 N N . GLU A 1 180 ? 8.356 2.100 -27.388 1.00 51.41 180 GLU A N 1
ATOM 1388 C CA . GLU A 1 180 ? 8.280 3.137 -28.429 1.00 51.41 180 GLU A CA 1
ATOM 1389 C C . GLU A 1 180 ? 9.671 3.453 -29.025 1.00 51.41 180 GLU A C 1
ATOM 1391 O O . GLU A 1 180 ? 9.794 3.740 -30.211 1.00 51.41 180 GLU A O 1
ATOM 1396 N N . GLY A 1 181 ? 10.749 3.328 -28.237 1.00 50.78 181 GLY A N 1
ATOM 1397 C CA . GLY A 1 181 ? 12.125 3.560 -28.700 1.00 50.78 181 GLY A CA 1
ATOM 1398 C C . GLY A 1 181 ? 12.762 2.417 -29.506 1.00 50.78 181 GLY A C 1
ATOM 1399 O O . GLY A 1 181 ? 13.778 2.633 -30.162 1.00 50.78 181 GLY A O 1
ATOM 1400 N N . SER A 1 182 ? 12.196 1.204 -29.477 1.00 50.62 182 SER A N 1
ATOM 1401 C CA . SER A 1 182 ? 12.800 0.017 -30.111 1.00 50.62 182 SER A CA 1
ATOM 1402 C C . SER A 1 182 ? 12.318 -0.252 -31.545 1.00 50.62 182 SER A C 1
ATOM 1404 O O . SER A 1 182 ? 12.797 -1.199 -32.169 1.00 50.62 182 SER A O 1
ATOM 1406 N N . TYR A 1 183 ? 11.388 0.549 -32.072 1.00 47.88 183 TYR A N 1
ATOM 1407 C CA . TYR A 1 183 ? 10.858 0.421 -33.437 1.00 47.88 183 TYR A CA 1
ATOM 1408 C C . TYR A 1 183 ? 10.901 1.747 -34.211 1.00 47.88 183 TYR A C 1
ATOM 1410 O O . TYR A 1 183 ? 10.078 1.996 -35.089 1.00 47.88 183 TYR A O 1
ATOM 1418 N N . ALA A 1 184 ? 11.891 2.597 -33.920 1.00 46.69 184 ALA A N 1
ATOM 1419 C CA . ALA A 1 184 ? 12.321 3.591 -34.895 1.00 46.69 184 ALA A CA 1
ATOM 1420 C C . ALA A 1 184 ? 13.010 2.841 -36.047 1.00 46.69 184 ALA A C 1
ATOM 1422 O O . ALA A 1 184 ? 14.218 2.601 -36.032 1.00 46.69 184 ALA A O 1
ATOM 1423 N N . ASP A 1 185 ? 12.176 2.397 -36.987 1.00 46.56 185 ASP A N 1
ATOM 1424 C CA . ASP A 1 185 ? 12.522 1.962 -38.335 1.00 46.56 185 ASP A CA 1
ATOM 1425 C C . ASP A 1 185 ? 13.698 2.814 -38.854 1.00 46.56 185 ASP A C 1
ATOM 1427 O O . ASP A 1 185 ? 13.617 4.050 -38.803 1.00 46.56 185 ASP A O 1
ATOM 1431 N N . PRO A 1 186 ? 14.838 2.216 -39.253 1.00 49.59 186 PRO A N 1
ATOM 1432 C CA . PRO A 1 186 ? 15.962 2.995 -39.748 1.00 49.59 186 PRO A CA 1
ATOM 1433 C C . PRO A 1 186 ? 15.493 3.849 -40.937 1.00 49.59 186 PRO A C 1
ATOM 1435 O O . PRO A 1 186 ? 14.804 3.327 -41.815 1.00 49.59 186 PRO A O 1
ATOM 1438 N N . PRO A 1 187 ? 15.855 5.146 -41.008 1.00 51.94 187 PRO A N 1
ATOM 1439 C CA . PRO A 1 187 ? 15.493 5.985 -42.141 1.00 51.94 187 PRO A CA 1
ATOM 1440 C C . PRO A 1 187 ? 15.964 5.299 -43.424 1.00 51.94 187 PRO A C 1
ATOM 1442 O O . PRO A 1 187 ? 17.150 4.995 -43.574 1.00 51.94 187 PRO A O 1
ATOM 1445 N N . GLY A 1 188 ? 14.998 5.000 -44.297 1.00 48.16 188 GLY A N 1
ATOM 1446 C CA . GLY A 1 188 ? 15.181 4.202 -45.500 1.00 48.16 188 GLY A CA 1
ATOM 1447 C C . GLY A 1 188 ? 16.436 4.596 -46.271 1.00 48.16 188 GLY A C 1
ATOM 1448 O O . GLY A 1 188 ? 16.687 5.770 -46.549 1.00 48.16 188 GLY A O 1
ATOM 1449 N N . THR A 1 189 ? 17.239 3.596 -46.618 1.00 52.34 189 THR A N 1
ATOM 1450 C CA . THR A 1 189 ? 18.381 3.776 -47.506 1.00 52.34 189 THR A CA 1
ATOM 1451 C C . THR A 1 189 ? 17.900 4.331 -48.857 1.00 52.34 189 THR A C 1
ATOM 1453 O O . THR A 1 189 ? 16.899 3.850 -49.400 1.00 52.34 189 THR A O 1
ATOM 1456 N N . PRO A 1 190 ? 18.569 5.352 -49.430 1.00 45.62 190 PRO A N 1
ATOM 1457 C CA . PRO A 1 190 ? 18.171 5.914 -50.715 1.00 45.62 190 PRO A CA 1
ATOM 1458 C C . PRO A 1 190 ? 18.277 4.861 -51.820 1.00 45.62 190 PRO A C 1
ATOM 1460 O O . PRO A 1 190 ? 19.279 4.153 -51.930 1.00 45.62 190 PRO A O 1
ATOM 1463 N N . LYS A 1 191 ? 17.231 4.773 -52.645 1.00 47.16 191 LYS A N 1
ATOM 1464 C CA . LYS A 1 191 ? 17.144 3.892 -53.812 1.00 47.16 191 LYS A CA 1
ATOM 1465 C C . LYS A 1 191 ? 18.362 4.079 -54.725 1.00 47.16 191 LYS A C 1
ATOM 1467 O O . LYS A 1 191 ? 18.598 5.173 -55.228 1.00 47.16 191 LYS A O 1
ATOM 1472 N N . HIS A 1 192 ? 19.074 2.988 -54.996 1.00 46.22 192 HIS A N 1
ATOM 1473 C CA . HIS A 1 192 ? 20.003 2.888 -56.119 1.00 46.22 192 HIS A CA 1
ATOM 1474 C C . HIS A 1 192 ? 19.187 3.029 -57.416 1.00 46.22 192 HIS A C 1
ATOM 1476 O O . HIS A 1 192 ? 18.461 2.113 -57.803 1.00 46.22 192 HIS A O 1
ATOM 1482 N N . SER A 1 193 ? 19.258 4.182 -58.082 1.00 43.31 193 SER A N 1
ATOM 1483 C CA . SER A 1 193 ? 18.765 4.321 -59.451 1.00 43.31 193 SER A CA 1
ATOM 1484 C C . SER A 1 193 ? 19.725 3.583 -60.383 1.00 43.31 193 SER A C 1
ATOM 1486 O O . SER A 1 193 ? 20.805 4.083 -60.699 1.00 43.31 193 SER A O 1
ATOM 1488 N N . HIS A 1 194 ? 19.340 2.385 -60.818 1.00 44.78 194 HIS A N 1
ATOM 1489 C CA . HIS A 1 194 ? 19.852 1.810 -62.056 1.00 44.78 194 HIS A CA 1
ATOM 1490 C C . HIS A 1 194 ? 19.398 2.710 -63.209 1.00 44.78 194 HIS A C 1
ATOM 1492 O O . HIS A 1 194 ? 18.241 2.661 -63.617 1.00 44.78 194 HIS A O 1
ATOM 1498 N N . HIS A 1 195 ? 20.302 3.541 -63.726 1.00 40.38 195 HIS A N 1
ATOM 1499 C CA . HIS A 1 195 ? 20.131 4.129 -65.048 1.00 40.38 195 HIS A CA 1
ATOM 1500 C C . HIS A 1 195 ? 20.576 3.073 -66.065 1.00 40.38 195 HIS A C 1
ATOM 1502 O O . HIS A 1 195 ? 21.747 2.974 -66.416 1.00 40.38 195 HIS A O 1
ATOM 1508 N N . ALA A 1 196 ? 19.634 2.226 -66.475 1.00 44.50 196 ALA A N 1
ATOM 1509 C CA . ALA A 1 196 ? 19.692 1.611 -67.788 1.00 44.50 196 ALA A CA 1
ATOM 1510 C C . ALA A 1 196 ? 19.204 2.676 -68.778 1.00 44.50 196 ALA A C 1
ATOM 1512 O O . ALA A 1 196 ? 18.049 3.095 -68.716 1.00 44.50 196 ALA A O 1
ATOM 1513 N N . ALA A 1 197 ? 20.100 3.165 -69.625 1.00 43.44 197 ALA A N 1
ATOM 1514 C CA . ALA A 1 197 ? 19.749 3.870 -70.847 1.00 43.44 197 ALA A CA 1
ATOM 1515 C C . ALA A 1 197 ? 20.631 3.279 -71.949 1.00 43.44 197 ALA A C 1
ATOM 1517 O O . ALA A 1 197 ? 21.822 3.559 -72.037 1.00 43.44 197 ALA A O 1
ATOM 1518 N N . ASP A 1 198 ? 20.011 2.347 -72.660 1.00 43.78 198 ASP A N 1
ATOM 1519 C CA . ASP A 1 198 ? 20.346 1.897 -74.007 1.00 43.78 198 ASP A CA 1
ATOM 1520 C C . ASP A 1 198 ? 20.000 3.027 -75.012 1.00 43.78 198 ASP A C 1
ATOM 1522 O O . ASP A 1 198 ? 19.120 3.833 -74.689 1.00 43.78 198 ASP A O 1
ATOM 1526 N N . GLN A 1 199 ? 20.605 3.008 -76.215 1.00 43.25 199 GLN A N 1
ATOM 1527 C CA . GLN A 1 199 ? 20.577 3.981 -77.352 1.00 43.25 199 GLN A CA 1
ATOM 1528 C C . GLN A 1 199 ? 21.741 5.001 -77.342 1.00 43.25 199 GLN A C 1
ATOM 1530 O O . GLN A 1 199 ? 21.883 5.749 -76.378 1.00 43.25 199 GLN A O 1
ATOM 1535 N N . ASP A 1 200 ? 22.636 5.110 -78.334 1.00 37.69 200 ASP A N 1
ATOM 1536 C CA . ASP A 1 200 ? 22.745 4.637 -79.735 1.00 37.69 200 ASP A CA 1
ATOM 1537 C C . ASP A 1 200 ? 24.176 4.139 -80.047 1.00 37.69 200 ASP A C 1
ATOM 1539 O O . ASP A 1 200 ? 25.137 4.678 -79.441 1.00 37.69 200 ASP A O 1
#

Nearest PDB structures (foldseek):
  9arf-assembly1_C  TM=3.346E-01  e=6.988E+00  Rattus norvegicus

Mean predicted aligned error: 21.15 Å